Protein 4HTG (pdb70)

Foldseek 3Di:
DALFEEEFAPDPLRVLQVVVLLVLLCVVPVVSVDDVHYHYHHDDFQLNPPQQFFPLPDDDAQRRHDRVLVCQQVPVGFKYKDQLQRHDLDRDPQKDFQAKFPFDDQWKFKFADPDLDLVRDDFAFEEEDSFLQVLLLSCLVPVRYHYDNSQGDDPVSNVVCCVVPVGGIYMDGPLSCVSVVNCVRGSDIDDCVRHAGRQSGRMMIMMGGPVDPVSVVSRVSRHDVQSVLFSLLSSLLCVLLVHHSNFNKHKTWHADPVQKIKIKIWHGDSSNNDMDMDIDIGHSDRVVSSVVSNVRNVVNVD

CATH classification: 3.40.190.10 (+2 more: 3.40.190.10, 3.30.160.40)

Sequence (302 aa):
TAIIRIGTRGSPLALAQAYETREKKLKKKHPELVEDGAIHIEIIKTTGDKILSQPLADIGGKGLFTKEIDEALINGHIDIAVHSMKDVPTYLPEKTILPCNLPREDVRDAFICLTAATLAELPAGSVVGTASLRRKSQILHKYPALHHVEENFRGNVQTRLSKLQGGKVQATLLLALAGLKRLSMTENVASILSLDEMLPAVAQGAIGIACRTDDDKMATYLASLNHEETRLAISCERAFLETLDGSCRRTPIAGYASKDEEGNCIFRGLVASPDGTKVLETSRKGPYVYEDMVKMGKDAGQEELLS

Nearest PDB structures (foldseek):
  4htg-assembly1_A  TM=1.003E+00  e=1.166E-67  Arabidopsis thaliana
  4mlq-assembly1_A  TM=9.514E-01  e=4.148E-34  Priestia megaterium
  5ov5-assembly1_A  TM=9.401E-01  e=4.413E-34  Priestia megaterium
  5ov6-assembly1_A  TM=9.373E-01  e=5.313E-34  Priestia megaterium
  5ov4-assembly1_A  TM=9.351E-01  e=1.117E-33  Priestia megaterium

Structure (mmCIF, N/CA/C/O backbone):
data_4HTG
#
_entry.id   4HTG
#
_cell.length_a   141.573
_cell.length_b   37.271
_cell.length_c   55.069
_cell.angle_alpha   90.00
_cell.angle_beta   105.00
_cell.angle_gamma   90.00
#
_symmetry.space_group_name_H-M   'C 1 2 1'
#
loop_
_entity.id
_entity.type
_entity.pdbx_description
1 polymer 'Porphobilinogen deaminase, chloroplastic'
2 non-polymer '3-[(5Z)-5-{[3-(2-carboxyethyl)-4-(carboxymethyl)-5-methyl-1H-pyrrol-2-yl]methylidene}-4-(carboxymethyl)-2-oxo-2,5-dihydro-1H-pyrrol-3-yl]propanoic acid'
3 non-polymer 'ACETATE ION'
4 water water
#
loop_
_atom_site.group_PDB
_atom_site.id
_atom_site.type_symbol
_atom_site.label_atom_id
_atom_site.label_alt_id
_atom_site.label_comp_id
_atom_site.label_asym_id
_atom_site.label_entity_id
_atom_site.label_seq_id
_atom_site.pdbx_PDB_ins_code
_atom_site.Cartn_x
_atom_site.Cartn_y
_atom_site.Cartn_z
_atom_site.occupancy
_atom_site.B_iso_or_equiv
_atom_site.auth_seq_id
_atom_site.auth_comp_id
_atom_site.auth_asym_id
_atom_site.auth_atom_id
_atom_site.pdbx_PDB_model_num
ATOM 1 N N . THR A 1 10 ? -56.226 0.335 6.355 1.00 46.32 10 THR A N 1
ATOM 2 C CA . THR A 1 10 ? -55.229 -0.779 6.049 1.00 37.06 10 THR A CA 1
ATOM 3 C C . THR A 1 10 ? -53.766 -0.327 5.753 1.00 36.30 10 THR A C 1
ATOM 4 O O . THR A 1 10 ? -53.540 0.672 5.073 1.00 47.33 10 THR A O 1
ATOM 8 N N . ALA A 1 11 ? -52.817 -1.044 6.335 1.00 18.85 11 ALA A N 1
ATOM 9 C CA . ALA A 1 11 ? -51.379 -0.720 6.243 1.00 14.56 11 ALA A CA 1
ATOM 10 C C . ALA A 1 11 ? -50.699 -1.533 5.173 1.00 12.34 11 ALA A C 1
ATOM 11 O O . ALA A 1 11 ? -51.048 -2.740 4.957 1.00 17.86 11 ALA A O 1
ATOM 13 N N . ILE A 1 12 ? -49.707 -0.914 4.573 1.00 11.85 12 ILE A N 1
ATOM 14 C CA . ILE A 1 12 ? -48.830 -1.649 3.633 1.00 12.18 12 ILE A CA 1
ATOM 15 C C . ILE A 1 12 ? -47.896 -2.546 4.433 1.00 11.42 12 ILE A C 1
ATOM 16 O O . ILE A 1 12 ? -47.651 -3.682 4.050 1.00 13.40 12 ILE A O 1
ATOM 21 N N . ILE A 1 13 ? -47.368 -2.024 5.530 1.00 11.54 13 ILE A N 1
ATOM 22 C CA . ILE A 1 13 ? -46.413 -2.767 6.355 1.00 9.51 13 ILE A CA 1
ATOM 23 C C . ILE A 1 13 ? -46.823 -2.724 7.811 1.00 10.17 13 ILE A C 1
ATOM 24 O O . ILE A 1 13 ? -46.920 -1.660 8.366 1.00 11.40 13 ILE A O 1
ATOM 29 N N . ARG A 1 14 ? -47.029 -3.910 8.404 1.00 9.90 14 ARG A N 1
ATOM 30 C CA . ARG A 1 14 ? -47.213 -4.025 9.858 1.00 9.21 14 ARG A CA 1
ATOM 31 C C . ARG A 1 14 ? -45.888 -4.431 10.427 1.00 9.28 14 ARG A C 1
ATOM 32 O O . ARG A 1 14 ? -45.335 -5.474 10.108 1.00 9.61 14 ARG A O 1
ATOM 40 N N . ILE A 1 15 ? -45.339 -3.562 11.293 1.00 9.32 15 ILE A N 1
ATOM 41 C CA . ILE A 1 15 ? -43.992 -3.804 11.918 1.00 8.30 15 ILE A CA 1
ATOM 42 C C . ILE A 1 15 ? -44.178 -4.269 13.346 1.00 7.97 15 ILE A C 1
ATOM 43 O O . ILE A 1 15 ? -44.661 -3.520 14.183 1.00 11.19 15 ILE A O 1
ATOM 48 N N . GLY A 1 16 ? -43.707 -5.482 13.617 1.00 9.14 16 GLY A N 1
ATOM 49 C CA . GLY A 1 16 ? -43.739 -6.054 14.961 1.00 8.78 16 GLY A CA 1
ATOM 50 C C . GLY A 1 16 ? -42.475 -5.647 15.700 1.00 8.51 16 GLY A C 1
ATOM 51 O O . GLY A 1 16 ? -41.366 -5.661 15.161 1.00 10.07 16 GLY A O 1
ATOM 52 N N . THR A 1 17 ? -42.642 -5.298 16.978 1.00 9.66 17 THR A N 1
ATOM 53 C CA . THR A 1 17 ? -41.525 -4.873 17.815 1.00 9.13 17 THR A CA 1
ATOM 54 C C . THR A 1 17 ? -41.920 -5.090 19.284 1.00 9.86 17 THR A C 1
ATOM 55 O O . THR A 1 17 ? -43.111 -5.051 19.631 1.00 9.94 17 THR A O 1
ATOM 59 N N . ARG A 1 18 ? -40.930 -5.234 20.151 1.00 9.55 18 ARG A N 1
ATOM 60 C CA . ARG A 1 18 ? -41.171 -5.049 21.564 1.00 10.33 18 ARG A CA 1
ATOM 61 C C . ARG A 1 18 ? -41.652 -3.602 21.884 1.00 11.58 18 ARG A C 1
ATOM 62 O O . ARG A 1 18 ? -41.465 -2.706 21.114 1.00 12.52 18 ARG A O 1
ATOM 70 N N . GLY A 1 19 ? -42.156 -3.358 23.078 1.00 12.76 19 GLY A N 1
ATOM 71 C CA . GLY A 1 19 ? -42.762 -2.084 23.347 1.00 14.23 19 GLY A CA 1
ATOM 72 C C . GLY A 1 19 ? -41.939 -1.226 24.281 1.00 13.25 19 GLY A C 1
ATOM 73 O O . GLY A 1 19 ? -42.450 -0.227 24.782 1.00 18.49 19 GLY A O 1
ATOM 74 N N . SER A 1 20 ? -40.663 -1.509 24.479 1.00 12.71 20 SER A N 1
ATOM 75 C CA . SER A 1 20 ? -39.847 -0.582 25.271 1.00 11.19 20 SER A CA 1
ATOM 76 C C . SER A 1 20 ? -39.483 0.672 24.489 1.00 11.03 20 SER A C 1
ATOM 77 O O . SER A 1 20 ? -39.495 0.662 23.252 1.00 12.00 20 SER A O 1
ATOM 80 N N . PRO A 1 21 ? -39.084 1.726 25.151 1.00 10.59 21 PRO A N 1
ATOM 81 C CA . PRO A 1 21 ? -38.591 2.907 24.385 1.00 10.78 21 PRO A CA 1
ATOM 82 C C . PRO A 1 21 ? -37.467 2.556 23.390 1.00 10.89 21 PRO A C 1
ATOM 83 O O . PRO A 1 21 ? -37.504 3.091 22.277 1.00 10.78 21 PRO A O 1
ATOM 87 N N . LEU A 1 22 ? -36.515 1.704 23.764 1.00 9.92 22 LEU A N 1
ATOM 88 C CA . LEU A 1 22 ? -35.464 1.386 22.816 1.00 10.45 22 LEU A CA 1
ATOM 89 C C . LEU A 1 22 ? -35.972 0.570 21.626 1.00 10.63 22 LEU A C 1
ATOM 90 O O . LEU A 1 22 ? -35.615 0.863 20.497 1.00 10.59 22 LEU A O 1
ATOM 95 N N . ALA A 1 23 ? -36.886 -0.404 21.893 1.00 8.71 23 ALA A N 1
ATOM 96 C CA . ALA A 1 23 ? -37.366 -1.215 20.792 1.00 10.55 23 ALA A CA 1
ATOM 97 C C . ALA A 1 23 ? -38.159 -0.283 19.869 1.00 10.48 23 ALA A C 1
ATOM 98 O O . ALA A 1 23 ? -38.064 -0.395 18.620 1.00 10.46 23 ALA A O 1
ATOM 100 N N . LEU A 1 24 ? -38.928 0.667 20.433 1.00 10.57 24 LEU A N 1
ATOM 101 C CA . LEU A 1 24 ? -39.682 1.572 19.533 1.00 11.01 24 LEU A CA 1
ATOM 102 C C . LEU A 1 24 ? -38.748 2.503 18.790 1.00 9.74 24 LEU A C 1
ATOM 103 O O . LEU A 1 24 ? -39.019 2.804 17.641 1.00 13.27 24 LEU A O 1
ATOM 108 N N . ALA A 1 25 ? -37.651 2.909 19.408 1.00 10.92 25 ALA A N 1
ATOM 109 C CA . ALA A 1 25 ? -36.656 3.705 18.718 1.00 12.69 25 ALA A CA 1
ATOM 110 C C . ALA A 1 25 ? -36.165 2.942 17.487 1.00 11.98 25 ALA A C 1
ATOM 111 O O . ALA A 1 25 ? -35.981 3.509 16.416 1.00 13.37 25 ALA A O 1
ATOM 113 N N . GLN A 1 26 ? -35.913 1.643 17.642 1.00 10.93 26 GLN A N 1
ATOM 114 C CA . GLN A 1 26 ? -35.419 0.822 16.539 1.00 12.51 26 GLN A CA 1
ATOM 115 C C . GLN A 1 26 ? -36.468 0.657 15.464 1.00 11.02 26 GLN A C 1
ATOM 116 O O . GLN A 1 26 ? -36.135 0.778 14.281 1.00 11.59 26 GLN A O 1
ATOM 122 N N . ALA A 1 27 ? -37.726 0.522 15.884 1.00 10.57 27 ALA A N 1
ATOM 123 C CA . ALA A 1 27 ? -38.804 0.407 14.910 1.00 12.06 27 ALA A CA 1
ATOM 124 C C . ALA A 1 27 ? -39.002 1.741 14.182 1.00 12.68 27 ALA A C 1
ATOM 125 O O . ALA A 1 27 ? -39.316 1.752 12.970 1.00 13.03 27 ALA A O 1
ATOM 127 N N . TYR A 1 28 ? -38.823 2.880 14.831 1.00 12.42 28 TYR A N 1
ATOM 128 C CA . TYR A 1 28 ? -39.016 4.169 14.195 1.00 14.24 28 TYR A CA 1
ATOM 129 C C . TYR A 1 28 ? -37.862 4.519 13.287 1.00 13.16 28 TYR A C 1
ATOM 130 O O . TYR A 1 28 ? -38.053 5.117 12.269 1.00 14.47 28 TYR A O 1
ATOM 139 N N . GLU A 1 29 ? -36.650 4.055 13.606 1.00 14.49 29 GLU A N 1
ATOM 140 C CA . GLU A 1 29 ? -35.523 4.202 12.660 1.00 15.33 29 GLU A CA 1
ATOM 141 C C . GLU A 1 29 ? -35.844 3.424 11.391 1.00 14.19 29 GLU A C 1
ATOM 142 O O . GLU A 1 29 ? -35.595 3.908 10.306 1.00 14.36 29 GLU A O 1
ATOM 148 N N . THR A 1 30 ? -36.384 2.210 11.526 1.00 12.64 30 THR A N 1
ATOM 149 C CA . THR A 1 30 ? -36.733 1.429 10.370 1.00 11.85 30 THR A CA 1
ATOM 150 C C . THR A 1 30 ? -37.811 2.152 9.532 1.00 13.20 30 THR A C 1
ATOM 151 O O . THR A 1 30 ? -37.642 2.324 8.331 1.00 13.22 30 THR A O 1
ATOM 155 N N . ARG A 1 31 ? -38.846 2.662 10.194 1.00 12.61 31 ARG A N 1
ATOM 156 C CA . ARG A 1 31 ? -39.911 3.449 9.511 1.00 13.92 31 ARG A CA 1
ATOM 157 C C . ARG A 1 31 ? -39.312 4.640 8.772 1.00 14.91 31 ARG A C 1
ATOM 158 O O . ARG A 1 31 ? -39.687 4.897 7.627 1.00 15.18 31 ARG A O 1
ATOM 166 N N . GLU A 1 32 ? -38.388 5.350 9.406 1.00 13.88 32 GLU A N 1
ATOM 167 C CA . GLU A 1 32 ? -37.834 6.558 8.766 1.00 16.27 32 GLU A CA 1
ATOM 168 C C . GLU A 1 32 ? -37.060 6.215 7.528 1.00 16.34 32 GLU A C 1
ATOM 169 O O . GLU A 1 32 ? -37.209 6.897 6.486 1.00 19.87 32 GLU A O 1
ATOM 175 N N . LYS A 1 33 ? -36.309 5.126 7.600 1.00 14.40 33 LYS A N 1
ATOM 176 C CA A LYS A 1 33 ? -35.505 4.716 6.446 0.63 15.82 33 LYS A CA 1
ATOM 177 C CA B LYS A 1 33 ? -35.502 4.684 6.463 0.37 15.48 33 LYS A CA 1
ATOM 178 C C . LYS A 1 33 ? -36.402 4.241 5.329 1.00 15.55 33 LYS A C 1
ATOM 179 O O . LYS A 1 33 ? -36.143 4.549 4.134 1.00 20.48 33 LYS A O 1
ATOM 190 N N . LEU A 1 34 ? -37.473 3.504 5.688 1.00 13.46 34 LEU A N 1
ATOM 191 C CA . LEU A 1 34 ? -38.392 3.015 4.637 1.00 13.95 34 LEU A CA 1
ATOM 192 C C . LEU A 1 34 ? -39.091 4.155 3.947 1.00 14.87 34 LEU A C 1
ATOM 193 O O . LEU A 1 34 ? -39.260 4.129 2.724 1.00 15.54 34 LEU A O 1
ATOM 198 N N . LYS A 1 35 ? -39.521 5.169 4.683 1.00 15.77 35 LYS A N 1
ATOM 199 C CA . LYS A 1 35 ? -40.212 6.313 4.084 1.00 17.23 35 LYS A CA 1
ATOM 200 C C . LYS A 1 35 ? -39.362 7.101 3.096 1.00 15.97 35 LYS A C 1
ATOM 201 O O . LYS A 1 35 ? -39.883 7.721 2.159 1.00 22.08 35 LYS A O 1
ATOM 207 N N . LYS A 1 36 ? -38.054 7.140 3.343 1.00 17.85 36 LYS A N 1
ATOM 208 C CA . LYS A 1 36 ? -37.137 7.897 2.491 1.00 22.57 36 LYS A CA 1
ATOM 209 C C . LYS A 1 36 ? -36.950 7.176 1.134 1.00 20.06 36 LYS A C 1
ATOM 210 O O . LYS A 1 36 ? -36.707 7.809 0.085 1.00 22.70 36 LYS A O 1
ATOM 216 N N . LYS A 1 37 ? -37.052 5.830 1.150 1.00 17.15 37 LYS A N 1
ATOM 217 C CA . LYS A 1 37 ? -36.806 5.092 -0.090 1.00 15.63 37 LYS A CA 1
ATOM 218 C C . LYS A 1 37 ? -38.106 4.799 -0.836 1.00 14.82 37 LYS A C 1
ATOM 219 O O . LYS A 1 37 ? -38.088 4.613 -2.062 1.00 18.99 37 LYS A O 1
ATOM 225 N N . HIS A 1 38 ? -39.235 4.823 -0.079 1.00 12.96 38 HIS A N 1
ATOM 226 C CA . HIS A 1 38 ? -40.536 4.449 -0.606 1.00 13.23 38 HIS A CA 1
ATOM 227 C C . HIS A 1 38 ? -41.581 5.411 -0.101 1.00 13.39 38 HIS A C 1
ATOM 228 O O . HIS A 1 38 ? -42.190 5.212 0.962 1.00 15.35 38 HIS A O 1
ATOM 235 N N . PRO A 1 39 ? -41.798 6.491 -0.840 1.00 14.41 39 PRO A N 1
ATOM 236 C CA . PRO A 1 39 ? -42.561 7.610 -0.216 1.00 17.06 39 PRO A CA 1
ATOM 237 C C . PRO A 1 39 ? -44.051 7.295 0.036 1.00 18.95 39 PRO A C 1
ATOM 238 O O . PRO A 1 39 ? -44.689 8.003 0.811 1.00 20.46 39 PRO A O 1
ATOM 242 N N . GLU A 1 40 ? -44.566 6.208 -0.551 1.00 16.90 40 GLU A N 1
ATOM 243 C CA . GLU A 1 40 ? -45.909 5.786 -0.234 1.00 19.18 40 GLU A CA 1
ATOM 244 C C . GLU A 1 40 ? -46.064 5.429 1.252 1.00 17.66 40 GLU A C 1
ATOM 245 O O . GLU A 1 40 ? -47.183 5.340 1.770 1.00 19.94 40 GLU A O 1
ATOM 251 N N . LEU A 1 41 ? -44.964 5.147 1.911 1.00 14.40 41 LEU A N 1
ATOM 252 C CA . LEU A 1 41 ? -44.981 4.787 3.338 1.00 14.86 41 LEU A CA 1
ATOM 253 C C . LEU A 1 41 ? -44.952 6.024 4.233 1.00 18.33 41 LEU A C 1
ATOM 254 O O . LEU A 1 41 ? -45.049 5.910 5.463 1.00 18.57 41 LEU A O 1
ATOM 259 N N . VAL A 1 42 ? -44.882 7.199 3.636 1.00 17.08 42 VAL A N 1
ATOM 260 C CA . VAL A 1 42 ? -44.941 8.439 4.433 1.00 18.71 42 VAL A CA 1
ATOM 261 C C . VAL A 1 42 ? -46.304 8.681 5.032 1.00 20.53 42 VAL A C 1
ATOM 262 O O . VAL A 1 42 ? -46.391 9.150 6.200 1.00 22.49 42 VAL A O 1
ATOM 266 N N . GLU A 1 43 ? -47.364 8.321 4.295 1.00 19.01 43 GLU A N 1
ATOM 267 C CA . GLU A 1 43 ? -48.726 8.500 4.816 1.00 19.84 43 GLU A CA 1
ATOM 268 C C . GLU A 1 43 ? -48.872 7.734 6.114 1.00 24.62 43 GLU A C 1
ATOM 269 O O . GLU A 1 43 ? -48.439 6.562 6.228 1.00 21.60 43 GLU A O 1
ATOM 275 N N . ASP A 1 44 ? -49.376 8.450 7.104 1.00 23.53 44 ASP A N 1
ATOM 276 C CA . ASP A 1 44 ? -49.928 7.880 8.294 1.00 34.46 44 ASP A CA 1
ATOM 277 C C . ASP A 1 44 ? -51.105 7.012 7.852 1.00 35.02 44 ASP A C 1
ATOM 278 O O . ASP A 1 44 ? -52.123 7.478 7.273 1.00 52.92 44 ASP A O 1
ATOM 283 N N . GLY A 1 45 ? -50.871 5.743 8.057 1.00 38.00 45 GLY A N 1
ATOM 284 C CA . GLY A 1 45 ? -51.826 4.709 7.700 1.00 21.95 45 GLY A CA 1
ATOM 285 C C . GLY A 1 45 ? -51.029 3.583 7.045 1.00 17.53 45 GLY A C 1
ATOM 286 O O . GLY A 1 45 ? -51.368 2.408 7.133 1.00 20.65 45 GLY A O 1
ATOM 287 N N . ALA A 1 46 ? -49.986 3.947 6.318 1.00 15.68 46 ALA A N 1
ATOM 288 C CA . ALA A 1 46 ? -49.216 3.014 5.536 1.00 13.34 46 ALA A CA 1
ATOM 289 C C . ALA A 1 46 ? -48.450 2.052 6.375 1.00 12.43 46 ALA A C 1
ATOM 290 O O . ALA A 1 46 ? -48.207 0.883 5.941 1.00 13.19 46 ALA A O 1
ATOM 292 N N . ILE A 1 47 ? -48.006 2.539 7.528 1.00 14.32 47 ILE A N 1
ATOM 293 C CA . ILE A 1 47 ? -47.251 1.697 8.445 1.00 11.37 47 ILE A CA 1
ATOM 294 C C . ILE A 1 47 ? -48.005 1.624 9.770 1.00 11.85 47 ILE A C 1
ATOM 295 O O . ILE A 1 47 ? -48.479 2.643 10.321 1.00 16.18 47 ILE A O 1
ATOM 300 N N . HIS A 1 48 ? -48.175 0.384 10.225 1.00 10.53 48 HIS A N 1
ATOM 301 C CA . HIS A 1 48 ? -48.722 0.129 11.557 1.00 10.92 48 HIS A CA 1
ATOM 302 C C . HIS A 1 48 ? -47.652 -0.523 12.419 1.00 10.67 48 HIS A C 1
ATOM 303 O O . HIS A 1 48 ? -47.023 -1.516 12.006 1.00 13.08 48 HIS A O 1
ATOM 310 N N . ILE A 1 49 ? -47.440 0.011 13.622 1.00 11.80 49 ILE A N 1
ATOM 311 C CA . ILE A 1 49 ? -46.513 -0.582 14.516 1.00 11.51 49 ILE A CA 1
ATOM 312 C C . ILE A 1 49 ? -47.302 -1.449 15.503 1.00 11.45 49 ILE A C 1
ATOM 313 O O . ILE A 1 49 ? -48.224 -0.956 16.193 1.00 12.97 49 ILE A O 1
ATOM 318 N N . GLU A 1 50 ? -46.954 -2.751 15.575 1.00 8.99 50 GLU A N 1
ATOM 319 C CA . GLU A 1 50 ? -47.641 -3.731 16.429 1.00 11.24 50 GLU A CA 1
ATOM 320 C C . GLU A 1 50 ? -46.667 -4.056 17.579 1.00 10.78 50 GLU A C 1
ATOM 321 O O . GLU A 1 50 ? -45.650 -4.755 17.397 1.00 10.19 50 GLU A O 1
ATOM 327 N N . ILE A 1 51 ? -47.042 -3.619 18.770 1.00 9.94 51 ILE A N 1
ATOM 328 C CA . ILE A 1 51 ? -46.253 -3.840 19.969 1.00 10.38 51 ILE A CA 1
ATOM 329 C C . ILE A 1 51 ? -46.624 -5.214 20.527 1.00 11.78 51 ILE A C 1
ATOM 330 O O . ILE A 1 51 ? -47.792 -5.514 20.762 1.00 14.41 51 ILE A O 1
ATOM 335 N N . ILE A 1 52 ? -45.632 -6.046 20.706 1.00 10.65 52 ILE A N 1
ATOM 336 C CA . ILE A 1 52 ? -45.855 -7.435 21.062 1.00 11.78 52 ILE A CA 1
ATOM 337 C C . ILE A 1 52 ? -45.064 -7.688 22.390 1.00 12.08 52 ILE A C 1
ATOM 338 O O . ILE A 1 52 ? -43.840 -7.409 22.459 1.00 13.03 52 ILE A O 1
ATOM 343 N N . LYS A 1 53 ? -45.760 -8.194 23.399 1.00 14.39 53 LYS A N 1
ATOM 344 C CA . LYS A 1 53 ? -45.133 -8.578 24.653 1.00 14.09 53 LYS A CA 1
ATOM 345 C C . LYS A 1 53 ? -44.470 -9.941 24.515 1.00 13.08 53 LYS A C 1
ATOM 346 O O . LYS A 1 53 ? -45.094 -10.909 24.020 1.00 16.48 53 LYS A O 1
ATOM 352 N N . THR A 1 54 ? -43.220 -10.051 24.956 1.00 13.05 54 THR A N 1
ATOM 353 C CA . THR A 1 54 ? -42.534 -11.340 24.880 1.00 13.91 54 THR A CA 1
ATOM 354 C C . THR A 1 54 ? -42.342 -11.924 26.265 1.00 14.99 54 THR A C 1
ATOM 355 O O . THR A 1 54 ? -42.477 -11.175 27.259 1.00 17.09 54 THR A O 1
ATOM 359 N N . THR A 1 55 ? -41.870 -13.177 26.403 1.00 16.94 55 THR A N 1
ATOM 360 C CA . THR A 1 55 ? -41.662 -13.663 27.795 1.00 18.93 55 THR A CA 1
ATOM 361 C C . THR A 1 55 ? -40.515 -12.954 28.533 1.00 15.83 55 THR A C 1
ATOM 362 O O . THR A 1 55 ? -40.542 -12.780 29.741 1.00 21.06 55 THR A O 1
ATOM 366 N N . GLY A 1 56 ? -39.494 -12.530 27.785 1.00 17.43 56 GLY A N 1
ATOM 367 C CA . GLY A 1 56 ? -38.383 -11.787 28.390 1.00 19.88 56 GLY A CA 1
ATOM 368 C C . GLY A 1 56 ? -38.868 -10.456 29.009 1.00 20.16 56 GLY A C 1
ATOM 369 O O . GLY A 1 56 ? -38.195 -9.921 29.890 1.00 30.62 56 GLY A O 1
ATOM 370 N N . ASP A 1 57 ? -40.000 -9.897 28.504 1.00 22.02 57 ASP A N 1
ATOM 371 C CA . ASP A 1 57 ? -40.623 -8.717 29.141 1.00 21.51 57 ASP A CA 1
ATOM 372 C C . ASP A 1 57 ? -41.290 -8.977 30.494 1.00 22.58 57 ASP A C 1
ATOM 373 O O . ASP A 1 57 ? -41.601 -8.058 31.219 1.00 30.93 57 ASP A O 1
ATOM 378 N N . LYS A 1 58 ? -41.509 -10.241 30.804 1.00 19.07 58 LYS A N 1
ATOM 379 C CA . LYS A 1 58 ? -42.224 -10.648 31.998 1.00 18.58 58 LYS A CA 1
ATOM 380 C C . LYS A 1 58 ? -41.251 -11.059 33.106 1.00 18.82 58 LYS A C 1
ATOM 381 O O . LYS A 1 58 ? -41.389 -10.651 34.265 1.00 18.68 58 LYS A O 1
ATOM 387 N N . ILE A 1 59 ? -40.268 -11.884 32.762 1.00 16.64 59 ILE A N 1
ATOM 388 C CA . ILE A 1 59 ? -39.425 -12.513 33.764 1.00 16.53 59 ILE A CA 1
ATOM 389 C C . ILE A 1 59 ? -38.172 -11.626 34.023 1.00 17.36 59 ILE A C 1
ATOM 390 O O . ILE A 1 59 ? -37.082 -11.813 33.495 1.00 19.13 59 ILE A O 1
ATOM 395 N N . LEU A 1 60 ? -38.373 -10.682 34.929 1.00 17.15 60 LEU A N 1
ATOM 396 C CA . LEU A 1 60 ? -37.423 -9.581 35.181 1.00 17.93 60 LEU A CA 1
ATOM 397 C C . LEU A 1 60 ? -36.878 -9.606 36.596 1.00 16.16 60 LEU A C 1
ATOM 398 O O . LEU A 1 60 ? -36.199 -8.678 36.974 1.00 22.24 60 LEU A O 1
ATOM 403 N N . SER A 1 61 ? -37.211 -10.623 37.371 1.00 19.28 61 SER A N 1
ATOM 404 C CA . SER A 1 61 ? -36.896 -10.648 38.804 1.00 19.93 61 SER A CA 1
ATOM 405 C C . SER A 1 61 ? -35.701 -11.501 39.154 1.00 18.01 61 SER A C 1
ATOM 406 O O . SER A 1 61 ? -35.436 -11.718 40.391 1.00 19.84 61 SER A O 1
ATOM 409 N N . GLN A 1 62 ? -34.992 -11.992 38.129 1.00 16.88 62 GLN A N 1
ATOM 410 C CA . GLN A 1 62 ? -33.852 -12.823 38.390 1.00 17.99 62 GLN A CA 1
ATOM 411 C C . GLN A 1 62 ? -32.823 -12.635 37.273 1.00 15.14 62 GLN A C 1
ATOM 412 O O . GLN A 1 62 ? -33.143 -12.095 36.201 1.00 15.01 62 GLN A O 1
ATOM 418 N N . PRO A 1 63 ? -31.551 -13.054 37.508 1.00 15.72 63 PRO A N 1
ATOM 419 C CA . PRO A 1 63 ? -30.567 -12.884 36.434 1.00 13.17 63 PRO A CA 1
ATOM 420 C C . PRO A 1 63 ? -30.945 -13.613 35.110 1.00 15.33 63 PRO A C 1
ATOM 421 O O . PRO A 1 63 ? -31.480 -14.715 35.099 1.00 17.06 63 PRO A O 1
ATOM 425 N N . LEU A 1 64 ? -30.505 -13.030 34.014 1.00 17.38 64 LEU A N 1
ATOM 426 C CA . LEU A 1 64 ? -30.719 -13.581 32.705 1.00 18.72 64 LEU A CA 1
ATOM 427 C C . LEU A 1 64 ? -30.055 -14.974 32.567 1.00 22.66 64 LEU A C 1
ATOM 428 O O . LEU A 1 64 ? -30.619 -15.903 31.920 1.00 21.54 64 LEU A O 1
ATOM 433 N N . ALA A 1 65 ? -28.906 -15.184 33.203 1.00 21.33 65 ALA A N 1
ATOM 434 C CA . ALA A 1 65 ? -28.235 -16.474 33.081 1.00 22.57 65 ALA A CA 1
ATOM 435 C C . ALA A 1 65 ? -29.022 -17.537 33.891 1.00 20.51 65 ALA A C 1
ATOM 436 O O . ALA A 1 65 ? -28.818 -18.741 33.680 1.00 26.36 65 ALA A O 1
ATOM 438 N N . ASP A 1 66 ? -30.012 -17.110 34.706 1.00 18.79 66 ASP A N 1
ATOM 439 C CA . ASP A 1 66 ? -30.804 -18.072 35.447 1.00 21.14 66 ASP A CA 1
ATOM 440 C C . ASP A 1 66 ? -32.164 -18.280 34.825 1.00 16.01 66 ASP A C 1
ATOM 441 O O . ASP A 1 66 ? -33.084 -18.783 35.490 1.00 20.26 66 ASP A O 1
ATOM 446 N N . ILE A 1 67 ? -32.340 -17.857 33.568 1.00 14.43 67 ILE A N 1
ATOM 447 C CA . ILE A 1 67 ? -33.660 -18.007 32.902 1.00 14.92 67 ILE A CA 1
ATOM 448 C C . ILE A 1 67 ? -33.517 -18.975 31.704 1.00 16.86 67 ILE A C 1
ATOM 449 O O . ILE A 1 67 ? -32.703 -18.783 30.788 1.00 22.17 67 ILE A O 1
ATOM 454 N N . GLY A 1 68 ? -34.262 -20.066 31.763 1.00 15.91 68 GLY A N 1
ATOM 455 C CA . GLY A 1 68 ? -34.197 -21.098 30.733 1.00 17.40 68 GLY A CA 1
ATOM 456 C C . GLY A 1 68 ? -34.890 -20.705 29.441 1.00 19.73 68 GLY A C 1
ATOM 457 O O . GLY A 1 68 ? -35.653 -19.726 29.370 1.00 23.24 68 GLY A O 1
ATOM 458 N N . GLY A 1 69 ? -34.616 -21.457 28.405 1.00 30.30 69 GLY A N 1
ATOM 459 C CA . GLY A 1 69 ? -35.378 -21.338 27.154 1.00 33.50 69 GLY A CA 1
ATOM 460 C C . GLY A 1 69 ? -34.727 -20.480 26.084 1.00 33.77 69 GLY A C 1
ATOM 461 O O . GLY A 1 69 ? -33.731 -19.740 26.312 1.00 34.92 69 GLY A O 1
ATOM 462 N N . LYS A 1 70 ? -35.324 -20.571 24.888 1.00 30.97 70 LYS A N 1
ATOM 463 C CA . LYS A 1 70 ? -34.770 -19.944 23.705 1.00 33.30 70 LYS A CA 1
ATOM 464 C C . LYS A 1 70 ? -35.710 -18.789 23.367 1.00 24.95 70 LYS A C 1
ATOM 465 O O . LYS A 1 70 ? -36.974 -18.897 23.443 1.00 30.40 70 LYS A O 1
ATOM 471 N N . GLY A 1 71 ? -35.136 -17.690 22.930 1.00 25.24 71 GLY A N 1
ATOM 472 C CA . GLY A 1 71 ? -35.971 -16.706 22.226 1.00 21.51 71 GLY A CA 1
ATOM 473 C C . GLY A 1 71 ? -36.765 -15.840 23.199 1.00 16.41 71 GLY A C 1
ATOM 474 O O . GLY A 1 71 ? -37.884 -15.487 22.909 1.00 16.49 71 GLY A O 1
ATOM 475 N N . LEU A 1 72 ? -36.232 -15.530 24.361 1.00 17.55 72 LEU A N 1
ATOM 476 C CA . LEU A 1 72 ? -36.962 -14.797 25.398 1.00 14.04 72 LEU A CA 1
ATOM 477 C C . LEU A 1 72 ? -37.447 -13.481 24.874 1.00 14.76 72 LEU A C 1
ATOM 478 O O . LEU A 1 72 ? -38.535 -13.056 25.200 1.00 18.96 72 LEU A O 1
ATOM 483 N N . PHE A 1 73 ? -36.662 -12.826 23.997 1.00 12.59 73 PHE A N 1
ATOM 484 C CA . PHE A 1 73 ? -37.080 -11.492 23.506 1.00 13.88 73 PHE A CA 1
ATOM 485 C C . PHE A 1 73 ? -37.658 -11.488 22.103 1.00 13.97 73 PHE A C 1
ATOM 486 O O . PHE A 1 73 ? -38.030 -10.408 21.576 1.00 14.84 73 PHE A O 1
ATOM 494 N N . THR A 1 74 ? -37.783 -12.672 21.539 1.00 12.43 74 THR A N 1
ATOM 495 C CA . THR A 1 74 ? -38.198 -12.794 20.118 1.00 12.33 74 THR A CA 1
ATOM 496 C C . THR A 1 74 ? -39.373 -13.722 19.814 1.00 11.74 74 THR A C 1
ATOM 497 O O . THR A 1 74 ? -40.044 -13.487 18.830 1.00 12.43 74 THR A O 1
ATOM 501 N N . LYS A 1 75 ? -39.600 -14.755 20.618 1.00 12.83 75 LYS A N 1
ATOM 502 C CA . LYS A 1 75 ? -40.537 -15.848 20.242 1.00 12.89 75 LYS A CA 1
ATOM 503 C C . LYS A 1 75 ? -41.936 -15.326 19.849 1.00 13.87 75 LYS A C 1
ATOM 504 O O . LYS A 1 75 ? -42.475 -15.735 18.798 1.00 12.77 75 LYS A O 1
ATOM 510 N N . GLU A 1 76 ? -42.585 -14.448 20.631 1.00 11.01 76 GLU A N 1
ATOM 511 C CA . GLU A 1 76 ? -43.939 -14.020 20.293 1.00 11.38 76 GLU A CA 1
ATOM 512 C C . GLU A 1 76 ? -43.951 -13.195 19.051 1.00 11.10 76 GLU A C 1
ATOM 513 O O . GLU A 1 76 ? -44.968 -13.177 18.332 1.00 11.25 76 GLU A O 1
ATOM 519 N N . ILE A 1 77 ? -42.854 -12.496 18.768 1.00 11.47 77 ILE A N 1
ATOM 520 C CA . ILE A 1 77 ? -42.787 -11.727 17.541 1.00 11.18 77 ILE A CA 1
ATOM 521 C C . ILE A 1 77 ? -42.575 -12.631 16.331 1.00 11.90 77 ILE A C 1
ATOM 522 O O . ILE A 1 77 ? -43.290 -12.433 15.315 1.00 11.40 77 ILE A O 1
ATOM 527 N N . ASP A 1 78 ? -41.741 -13.681 16.494 1.00 11.93 78 ASP A N 1
ATOM 528 C CA . ASP A 1 78 ? -41.551 -14.660 15.422 1.00 13.81 78 ASP A CA 1
ATOM 529 C C . ASP A 1 78 ? -42.888 -15.357 15.120 1.00 13.29 78 ASP A C 1
ATOM 530 O O . ASP A 1 78 ? -43.255 -15.519 13.953 1.00 12.50 78 ASP A O 1
ATOM 535 N N . GLU A 1 79 ? -43.674 -15.684 16.131 1.00 13.35 79 GLU A N 1
ATOM 536 C CA . GLU A 1 79 ? -45.001 -16.267 15.893 1.00 14.98 79 GLU A CA 1
ATOM 537 C C . GLU A 1 79 ? -45.959 -15.337 15.263 1.00 11.87 79 GLU A C 1
ATOM 538 O O . GLU A 1 79 ? -46.702 -15.762 14.331 1.00 13.77 79 GLU A O 1
ATOM 544 N N . ALA A 1 80 ? -45.902 -14.035 15.602 1.00 12.16 80 ALA A N 1
ATOM 545 C CA . ALA A 1 80 ? -46.762 -13.076 14.866 1.00 11.42 80 ALA A CA 1
ATOM 546 C C . ALA A 1 80 ? -46.360 -12.972 13.410 1.00 10.09 80 ALA A C 1
ATOM 547 O O . ALA A 1 80 ? -47.179 -12.807 12.508 1.00 11.71 80 ALA A O 1
ATOM 549 N N . LEU A 1 81 ? -45.068 -13.089 13.132 1.00 10.99 81 LEU A N 1
ATOM 550 C CA . LEU A 1 81 ? -44.607 -12.944 11.715 1.00 11.12 81 LEU A CA 1
ATOM 551 C C . LEU A 1 81 ? -44.975 -14.165 10.916 1.00 12.06 81 LEU A C 1
ATOM 552 O O . LEU A 1 81 ? -45.496 -14.074 9.791 1.00 11.73 81 LEU A O 1
ATOM 557 N N . ILE A 1 82 ? -44.718 -15.343 11.492 1.00 11.51 82 ILE A N 1
ATOM 558 C CA . ILE A 1 82 ? -44.920 -16.592 10.775 1.00 12.61 82 ILE A CA 1
ATOM 559 C C . ILE A 1 82 ? -46.402 -16.744 10.407 1.00 12.16 82 ILE A C 1
ATOM 560 O O . ILE A 1 82 ? -46.746 -17.178 9.276 1.00 17.19 82 ILE A O 1
ATOM 565 N N . ASN A 1 83 ? -47.285 -16.274 11.277 1.00 13.60 83 ASN A N 1
ATOM 566 C CA . ASN A 1 83 ? -48.704 -16.486 11.123 1.00 14.66 83 ASN A CA 1
ATOM 567 C C . ASN A 1 83 ? -49.437 -15.305 10.536 1.00 13.59 83 ASN A C 1
ATOM 568 O O . ASN A 1 83 ? -50.644 -15.392 10.434 1.00 15.99 83 ASN A O 1
ATOM 573 N N . GLY A 1 84 ? -48.722 -14.250 10.108 1.00 12.92 84 GLY A N 1
ATOM 574 C CA . GLY A 1 84 ? -49.359 -13.228 9.321 1.00 13.80 84 GLY A CA 1
ATOM 575 C C . GLY A 1 84 ? -50.033 -12.098 10.055 1.00 12.75 84 GLY A C 1
ATOM 576 O O . GLY A 1 84 ? -50.818 -11.349 9.475 1.00 16.20 84 GLY A O 1
ATOM 577 N N . HIS A 1 85 ? -49.694 -11.930 11.309 1.00 12.30 85 HIS A N 1
ATOM 578 C CA . HIS A 1 85 ? -50.199 -10.798 12.094 1.00 12.25 85 HIS A CA 1
ATOM 579 C C . HIS A 1 85 ? -49.362 -9.583 11.809 1.00 10.38 85 HIS A C 1
ATOM 580 O O . HIS A 1 85 ? -49.848 -8.465 11.902 1.00 13.37 85 HIS A O 1
ATOM 587 N N . ILE A 1 86 ? -48.070 -9.799 11.549 1.00 10.13 86 ILE A N 1
ATOM 588 C CA . ILE A 1 86 ? -47.203 -8.682 11.186 1.00 9.60 86 ILE A CA 1
ATOM 589 C C . ILE A 1 86 ? -46.460 -9.093 9.896 1.00 8.36 86 ILE A C 1
ATOM 590 O O . ILE A 1 86 ? -46.398 -10.251 9.562 1.00 11.92 86 ILE A O 1
ATOM 595 N N . ASP A 1 87 ? -45.829 -8.119 9.239 1.00 9.40 87 ASP A N 1
ATOM 596 C CA . ASP A 1 87 ? -45.134 -8.269 7.964 1.00 9.41 87 ASP A CA 1
ATOM 597 C C . ASP A 1 87 ? -43.640 -8.248 8.083 1.00 8.93 87 ASP A C 1
ATOM 598 O O . ASP A 1 87 ? -42.929 -8.975 7.365 1.00 10.72 87 ASP A O 1
ATOM 603 N N . ILE A 1 88 ? -43.127 -7.438 9.009 1.00 8.99 88 ILE A N 1
ATOM 604 C CA . ILE A 1 88 ? -41.667 -7.492 9.345 1.00 7.76 88 ILE A CA 1
ATOM 605 C C . ILE A 1 88 ? -41.562 -7.398 10.829 1.00 9.01 88 ILE A C 1
ATOM 606 O O . ILE A 1 88 ? -42.466 -6.924 11.509 1.00 11.14 88 ILE A O 1
ATOM 611 N N . ALA A 1 89 ? -40.436 -7.894 11.302 1.00 9.70 89 ALA A N 1
ATOM 612 C CA . ALA A 1 89 ? -40.127 -7.900 12.718 1.00 9.29 89 ALA A CA 1
ATOM 613 C C . ALA A 1 89 ? -38.789 -7.228 12.960 1.00 8.69 89 ALA A C 1
ATOM 614 O O . ALA A 1 89 ? -37.815 -7.579 12.305 1.00 11.44 89 ALA A O 1
ATOM 616 N N . VAL A 1 90 ? -38.761 -6.290 13.901 1.00 9.30 90 VAL A N 1
ATOM 617 C CA . VAL A 1 90 ? -37.537 -5.524 14.143 1.00 9.25 90 VAL A CA 1
ATOM 618 C C . VAL A 1 90 ? -37.006 -5.990 15.454 1.00 10.24 90 VAL A C 1
ATOM 619 O O . VAL A 1 90 ? -37.705 -5.911 16.485 1.00 13.75 90 VAL A O 1
ATOM 623 N N . HIS A 1 91 ? -35.740 -6.413 15.435 1.00 10.22 91 HIS A N 1
ATOM 624 C CA . HIS A 1 91 ? -35.089 -6.930 16.689 1.00 9.39 91 HIS A CA 1
ATOM 625 C C . HIS A 1 91 ? -33.762 -6.232 16.905 1.00 11.88 91 HIS A C 1
ATOM 626 O O . HIS A 1 91 ? -33.104 -5.825 15.980 1.00 11.69 91 HIS A O 1
ATOM 633 N N . SER A 1 92 ? -33.321 -6.209 18.146 1.00 11.81 92 SER A N 1
ATOM 634 C CA . SER A 1 92 ? -31.948 -6.003 18.439 1.00 13.38 92 SER A CA 1
ATOM 635 C C . SER A 1 92 ? -31.227 -7.310 18.071 1.00 12.72 92 SER A C 1
ATOM 636 O O . SER A 1 92 ? -31.559 -8.388 18.579 1.00 13.82 92 SER A O 1
ATOM 639 N N . MET A 1 93 ? -30.239 -7.256 17.166 1.00 12.98 93 MET A N 1
ATOM 640 C CA . MET A 1 93 ? -29.624 -8.485 16.689 1.00 11.26 93 MET A CA 1
ATOM 641 C C . MET A 1 93 ? -28.999 -9.362 17.763 1.00 11.50 93 MET A C 1
ATOM 642 O O . MET A 1 93 ? -29.000 -10.584 17.645 1.00 11.88 93 MET A O 1
ATOM 647 N N . LYS A 1 94 ? -28.472 -8.718 18.811 1.00 11.88 94 LYS A N 1
ATOM 648 C CA . LYS A 1 94 ? -27.826 -9.499 19.874 1.00 13.16 94 LYS A CA 1
ATOM 649 C C . LYS A 1 94 ? -28.800 -10.411 20.648 1.00 13.24 94 LYS A C 1
ATOM 650 O O . LYS A 1 94 ? -28.361 -11.362 21.265 1.00 16.08 94 LYS A O 1
ATOM 656 N N . ASP A 1 95 ? -30.109 -10.121 20.554 1.00 12.37 95 ASP A N 1
ATOM 657 C CA . ASP A 1 95 ? -31.122 -10.899 21.207 1.00 13.70 95 ASP A CA 1
ATOM 658 C C . ASP A 1 95 ? -31.764 -11.933 20.277 1.00 13.28 95 ASP A C 1
ATOM 659 O O . ASP A 1 95 ? -32.645 -12.735 20.723 1.00 16.50 95 ASP A O 1
ATOM 664 N N . VAL A 1 96 ? -31.316 -12.005 19.028 1.00 13.27 96 VAL A N 1
ATOM 665 C CA . VAL A 1 96 ? -31.942 -12.995 18.107 1.00 13.15 96 VAL A CA 1
ATOM 666 C C . VAL A 1 96 ? -31.205 -14.374 18.279 1.00 13.12 96 VAL A C 1
ATOM 667 O O . VAL A 1 96 ? -30.001 -14.442 18.196 1.00 15.18 96 VAL A O 1
ATOM 671 N N . PRO A 1 97 ? -31.931 -15.447 18.554 1.00 16.15 97 PRO A N 1
ATOM 672 C CA . PRO A 1 97 ? -31.305 -16.766 18.575 1.00 16.41 97 PRO A CA 1
ATOM 673 C C . PRO A 1 97 ? -30.502 -17.110 17.366 1.00 18.24 97 PRO A C 1
ATOM 674 O O . PRO A 1 97 ? -30.777 -16.591 16.279 1.00 17.25 97 PRO A O 1
ATOM 678 N N . THR A 1 98 ? -29.483 -17.949 17.575 1.00 21.46 98 THR A N 1
ATOM 679 C CA . THR A 1 98 ? -28.667 -18.375 16.470 1.00 19.68 98 THR A CA 1
ATOM 680 C C . THR A 1 98 ? -29.439 -19.174 15.396 1.00 21.05 98 THR A C 1
ATOM 681 O O . THR A 1 98 ? -29.072 -19.078 14.212 1.00 26.79 98 THR A O 1
ATOM 685 N N . TYR A 1 99 ? -30.509 -19.892 15.783 1.00 23.94 99 TYR A N 1
ATOM 686 C CA . TYR A 1 99 ? -31.372 -20.605 14.838 1.00 23.87 99 TYR A CA 1
ATOM 687 C C . TYR A 1 99 ? -32.573 -19.729 14.564 1.00 23.78 99 TYR A C 1
ATOM 688 O O . TYR A 1 99 ? -33.343 -19.363 15.492 1.00 29.97 99 TYR A O 1
ATOM 697 N N . LEU A 1 100 ? -32.761 -19.363 13.306 1.00 20.01 100 LEU A N 1
ATOM 698 C CA . LEU A 1 100 ? -33.912 -18.582 12.924 1.00 18.09 100 LEU A CA 1
ATOM 699 C C . LEU A 1 100 ? -35.124 -19.502 12.825 1.00 23.96 100 LEU A C 1
ATOM 700 O O . LEU A 1 100 ? -35.017 -20.662 12.384 1.00 25.16 100 LEU A O 1
ATOM 705 N N . PRO A 1 101 ? -36.275 -18.955 13.217 1.00 28.34 101 PRO A N 1
ATOM 706 C CA . PRO A 1 101 ? -37.521 -19.635 13.177 1.00 31.86 101 PRO A CA 1
ATOM 707 C C . PRO A 1 101 ? -37.762 -20.142 11.783 1.00 28.39 101 PRO A C 1
ATOM 708 O O . PRO A 1 101 ? -37.562 -19.438 10.768 1.00 22.53 101 PRO A O 1
ATOM 712 N N . GLU A 1 102 ? -38.261 -21.353 11.748 1.00 30.37 102 GLU A N 1
ATOM 713 C CA . GLU A 1 102 ? -38.813 -21.928 10.532 1.00 37.08 102 GLU A CA 1
ATOM 714 C C . GLU A 1 102 ? -39.764 -20.919 9.822 1.00 25.24 102 GLU A C 1
ATOM 715 O O . GLU A 1 102 ? -40.560 -20.252 10.455 1.00 34.49 102 GLU A O 1
ATOM 721 N N . LYS A 1 103 ? -39.622 -20.751 8.513 1.00 18.48 103 LYS A N 1
ATOM 722 C CA . LYS A 1 103 ? -40.590 -19.956 7.693 1.00 20.52 103 LYS A CA 1
ATOM 723 C C . LYS A 1 103 ? -40.242 -18.484 7.743 1.00 14.70 103 LYS A C 1
ATOM 724 O O . LYS A 1 103 ? -40.996 -17.644 7.182 1.00 17.20 103 LYS A O 1
ATOM 730 N N . THR A 1 104 ? -39.138 -18.146 8.412 1.00 16.25 104 THR A N 1
ATOM 731 C CA . THR A 1 104 ? -38.711 -16.743 8.368 1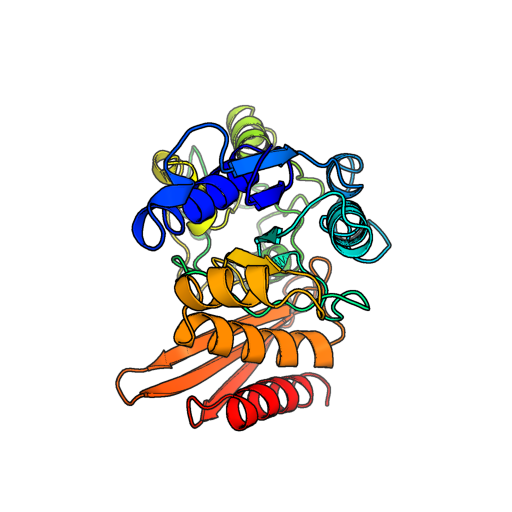.00 16.01 104 THR A CA 1
ATOM 732 C C . THR A 1 104 ? -37.268 -16.649 7.856 1.00 16.02 104 THR A C 1
ATOM 733 O O . THR A 1 104 ? -36.499 -17.642 7.924 1.00 15.95 104 THR A O 1
ATOM 737 N N . ILE A 1 105 ? -36.937 -15.476 7.327 1.00 12.10 105 ILE A N 1
ATOM 738 C CA . ILE A 1 105 ? -35.571 -15.111 6.990 1.00 14.01 105 ILE A CA 1
ATOM 739 C C . ILE A 1 105 ? -35.219 -13.814 7.650 1.00 13.90 105 ILE A C 1
ATOM 740 O O . ILE A 1 105 ? -36.095 -13.044 8.051 1.00 13.10 105 ILE A O 1
ATOM 745 N N . LEU A 1 106 ? -33.926 -13.535 7.811 1.00 14.73 106 LEU A N 1
ATOM 746 C CA . LEU A 1 106 ? -33.521 -12.291 8.401 1.00 14.24 106 LEU A CA 1
ATOM 747 C C . LEU A 1 106 ? -32.467 -11.688 7.409 1.00 13.23 106 LEU A C 1
ATOM 748 O O . LEU A 1 106 ? -31.258 -11.879 7.557 1.00 17.68 106 LEU A O 1
ATOM 753 N N . PRO A 1 107 ? -32.955 -11.070 6.349 1.00 11.17 107 PRO A N 1
ATOM 754 C CA . PRO A 1 107 ? -32.091 -10.636 5.254 1.00 13.92 107 PRO A CA 1
ATOM 755 C C . PRO A 1 107 ? -31.606 -9.228 5.377 1.00 13.84 107 PRO A C 1
ATOM 756 O O . PRO A 1 107 ? -30.950 -8.741 4.440 1.00 15.40 107 PRO A O 1
ATOM 760 N N . CYS A 1 108 ? -31.855 -8.567 6.514 1.00 11.97 108 CYS A N 1
ATOM 761 C CA . CYS A 1 108 ? -31.565 -7.170 6.599 1.00 10.80 108 CYS A CA 1
ATOM 762 C C . CYS A 1 108 ? -30.981 -6.802 7.933 1.00 10.17 108 CYS A C 1
ATOM 763 O O . CYS A 1 108 ? -31.578 -7.148 8.966 1.00 10.63 108 CYS A O 1
ATOM 766 N N . ASN A 1 109 ? -29.848 -6.126 7.911 1.00 11.36 109 ASN A N 1
ATOM 767 C CA . ASN A 1 109 ? -29.348 -5.416 9.101 1.00 11.09 109 ASN A CA 1
ATOM 768 C C . ASN A 1 109 ? -29.180 -3.930 8.725 1.00 10.47 109 ASN A C 1
ATOM 769 O O . ASN A 1 109 ? -28.668 -3.630 7.661 1.00 13.04 109 ASN A O 1
ATOM 774 N N . LEU A 1 110 ? -29.675 -3.037 9.596 1.00 10.40 110 LEU A N 1
ATOM 775 C CA . LEU A 1 110 ? -29.391 -1.607 9.425 1.00 10.43 110 LEU A CA 1
ATOM 776 C C . LEU A 1 110 ? -27.946 -1.282 9.681 1.00 9.50 110 LEU A C 1
ATOM 777 O O . LEU A 1 110 ? -27.224 -2.076 10.260 1.00 11.21 110 LEU A O 1
ATOM 782 N N . PRO A 1 111 ? -27.453 -0.121 9.183 1.00 12.54 111 PRO A N 1
ATOM 783 C CA . PRO A 1 111 ? -26.037 0.224 9.475 1.00 11.05 111 PRO A CA 1
ATOM 784 C C . PRO A 1 111 ? -25.720 0.144 10.982 1.00 12.42 111 PRO A C 1
ATOM 785 O O . PRO A 1 111 ? -26.369 0.741 11.800 1.00 14.48 111 PRO A O 1
ATOM 789 N N . ARG A 1 112 ? -24.669 -0.552 11.287 1.00 11.30 112 ARG A N 1
ATOM 790 C CA . ARG A 1 112 ? -24.330 -0.773 12.702 1.00 11.37 112 ARG A CA 1
ATOM 791 C C . ARG A 1 112 ? -24.015 0.539 13.414 1.00 12.85 112 ARG A C 1
ATOM 792 O O . ARG A 1 112 ? -23.357 1.399 12.853 1.00 14.33 112 ARG A O 1
ATOM 800 N N . GLU A 1 113 ? -24.465 0.636 14.658 1.00 13.82 113 GLU A N 1
ATOM 801 C CA . GLU A 1 113 ? -24.057 1.679 15.559 1.00 13.48 113 GLU A CA 1
ATOM 802 C C . GLU A 1 113 ? -22.717 1.300 16.240 1.00 14.88 113 GLU A C 1
ATOM 803 O O . GLU A 1 113 ? -22.200 0.163 16.103 1.00 14.85 113 GLU A O 1
ATOM 809 N N . ASP A 1 114 ? -22.189 2.230 17.057 1.00 15.50 114 ASP A N 1
ATOM 810 C CA . ASP A 1 114 ? -20.967 2.014 17.811 1.00 13.83 114 ASP A CA 1
ATOM 811 C C . ASP A 1 114 ? -21.184 0.761 18.688 1.00 13.18 114 ASP A C 1
ATOM 812 O O . ASP A 1 114 ? -22.248 0.583 19.307 1.00 14.32 114 ASP A O 1
ATOM 817 N N . VAL A 1 115 ? -20.204 -0.134 18.705 1.00 12.49 115 VAL A N 1
ATOM 818 C CA . VAL A 1 115 ? -20.391 -1.382 19.415 1.00 12.19 115 VAL A CA 1
ATOM 819 C C . VAL A 1 115 ? -19.947 -1.370 20.892 1.00 12.40 115 VAL A C 1
ATOM 820 O O . VAL A 1 115 ? -20.048 -2.400 21.587 1.00 14.04 115 VAL A O 1
ATOM 824 N N . ARG A 1 116 ? -19.330 -0.273 21.328 1.00 12.29 116 ARG A N 1
ATOM 825 C CA . ARG A 1 116 ? -18.667 -0.262 22.616 1.00 12.42 116 ARG A CA 1
ATOM 826 C C . ARG A 1 116 ? -19.662 -0.180 23.786 1.00 13.40 116 ARG A C 1
ATOM 827 O O . ARG A 1 116 ? -20.790 0.330 23.644 1.00 13.71 116 ARG A O 1
ATOM 835 N N . ASP A 1 117 ? -19.209 -0.637 24.964 1.00 12.02 117 ASP A N 1
ATOM 836 C CA . ASP A 1 117 ? -19.989 -0.499 26.180 1.00 13.58 117 ASP A CA 1
ATOM 837 C C . ASP A 1 117 ? -19.703 0.880 26.815 1.00 13.29 117 ASP A C 1
ATOM 838 O O . ASP A 1 117 ? -18.601 1.438 26.728 1.00 19.17 117 ASP A O 1
ATOM 843 N N . ALA A 1 118 ? -20.725 1.464 27.410 1.00 15.17 118 ALA A N 1
ATOM 844 C CA . ALA A 1 118 ? -20.640 2.694 28.242 1.00 15.08 118 ALA A CA 1
ATOM 845 C C . ALA A 1 118 ? -20.646 2.318 29.722 1.00 13.64 118 ALA A C 1
ATOM 846 O O . ALA A 1 118 ? -21.453 1.508 30.176 1.00 13.71 118 ALA A O 1
ATOM 848 N N . PHE A 1 119 ? -19.789 2.991 30.461 1.00 13.91 119 PHE A N 1
ATOM 849 C CA . PHE A 1 119 ? -19.772 2.922 31.918 1.00 11.22 119 PHE A CA 1
ATOM 850 C C . PHE A 1 119 ? -20.649 4.027 32.477 1.00 12.51 119 PHE A C 1
ATOM 851 O O . PHE A 1 119 ? -20.475 5.213 32.115 1.00 16.73 119 PHE A O 1
ATOM 859 N N . ILE A 1 120 ? -21.560 3.659 33.372 1.00 12.93 120 ILE A N 1
ATOM 860 C CA . ILE A 1 120 ? -22.611 4.579 33.874 1.00 12.01 120 ILE A CA 1
ATOM 861 C C . ILE A 1 120 ? -22.391 4.614 35.376 1.00 13.24 120 ILE A C 1
ATOM 862 O O . ILE A 1 120 ? -22.418 3.595 36.058 1.00 14.28 120 ILE A O 1
ATOM 867 N N . CYS A 1 121 ? -22.165 5.814 35.918 1.00 16.53 121 CYS A N 1
ATOM 868 C CA . CYS A 1 121 ? -21.788 5.949 37.360 1.00 17.57 121 CYS A CA 1
ATOM 869 C C . CYS A 1 121 ? -21.921 7.401 37.747 1.00 17.74 121 CYS A C 1
ATOM 870 O O . CYS A 1 121 ? -21.545 8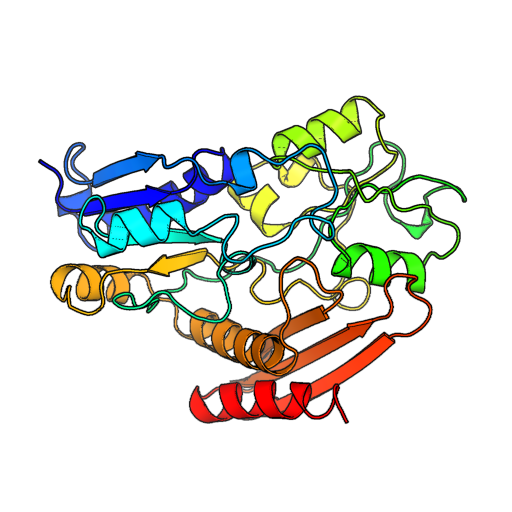.260 36.943 1.00 23.53 121 CYS A O 1
ATOM 873 N N . LEU A 1 122 ? -22.420 7.655 38.971 1.00 19.91 122 LEU A N 1
ATOM 874 C CA . LEU A 1 122 ? -22.671 9.008 39.458 1.00 21.54 122 LEU A CA 1
ATOM 875 C C . LEU A 1 122 ? -21.494 9.607 40.207 1.00 26.34 122 LEU A C 1
ATOM 876 O O . LEU A 1 122 ? -21.450 10.838 40.383 1.00 27.67 122 LEU A O 1
ATOM 881 N N . THR A 1 123 ? -20.523 8.757 40.593 1.00 23.26 123 THR A N 1
ATOM 882 C CA . THR A 1 123 ? -19.491 9.157 41.571 1.00 32.12 123 THR A CA 1
ATOM 883 C C . THR A 1 123 ? -18.118 8.943 41.015 1.00 30.96 123 THR A C 1
ATOM 884 O O . THR A 1 123 ? -17.239 9.534 41.453 1.00 45.03 123 THR A O 1
ATOM 888 N N . ALA A 1 124 ? -17.946 7.985 40.126 1.00 27.11 124 ALA A N 1
ATOM 889 C CA . ALA A 1 124 ? -16.623 7.734 39.493 1.00 22.61 124 ALA A CA 1
ATOM 890 C C . ALA A 1 124 ? -16.701 7.809 37.961 1.00 25.16 124 ALA A C 1
ATOM 891 O O . ALA A 1 124 ? -17.755 7.495 37.373 1.00 23.91 124 ALA A O 1
ATOM 893 N N . ALA A 1 125 ? -15.594 8.214 37.341 1.00 23.91 125 ALA A N 1
ATOM 894 C CA . ALA A 1 125 ? -15.507 8.337 35.911 1.00 21.54 125 ALA A CA 1
ATOM 895 C C . ALA A 1 125 ? -15.248 6.978 35.232 1.00 24.91 125 ALA A C 1
ATOM 896 O O . ALA A 1 125 ? -15.598 6.810 34.062 1.00 25.65 125 ALA A O 1
ATOM 898 N N . THR A 1 126 ? -14.586 6.033 35.934 1.00 19.19 126 THR A N 1
ATOM 899 C CA . THR A 1 126 ? -14.142 4.792 35.273 1.00 21.31 126 THR A CA 1
ATOM 900 C C . THR A 1 126 ? -14.234 3.649 36.217 1.00 18.19 126 THR A C 1
ATOM 901 O O . THR A 1 126 ? -14.283 3.863 37.415 1.00 18.77 126 THR A O 1
ATOM 905 N N . LEU A 1 127 ? -14.175 2.412 35.702 1.00 19.09 127 LEU A N 1
ATOM 906 C CA . LEU A 1 127 ? -14.106 1.259 36.614 1.00 19.69 127 LEU A CA 1
ATOM 907 C C . LEU A 1 127 ? -12.974 1.320 37.648 1.00 18.07 127 LEU A C 1
ATOM 908 O O . LEU A 1 127 ? -13.147 0.994 38.821 1.00 21.51 127 LEU A O 1
ATOM 913 N N . ALA A 1 128 ? -11.805 1.746 37.195 1.00 22.82 128 ALA A N 1
ATOM 914 C CA . ALA A 1 128 ? -10.599 1.782 38.007 1.00 21.88 128 ALA A CA 1
ATOM 915 C C . ALA A 1 128 ? -10.734 2.813 39.179 1.00 21.56 128 ALA A C 1
ATOM 916 O O . ALA A 1 128 ? -10.060 2.711 40.202 1.00 29.94 128 ALA A O 1
ATOM 918 N N . GLU A 1 129 ? -11.612 3.804 39.023 1.00 20.82 129 GLU A N 1
ATOM 919 C CA . GLU A 1 129 ? -11.840 4.817 40.075 1.00 22.16 129 GLU A CA 1
ATOM 920 C C . GLU A 1 129 ? -12.858 4.373 41.137 1.00 21.65 129 GLU A C 1
ATOM 921 O O . GLU A 1 129 ? -13.030 5.093 42.142 1.00 25.88 129 GLU A O 1
ATOM 927 N N . LEU A 1 130 ? -13.556 3.227 40.908 1.00 22.31 130 LEU A N 1
ATOM 928 C CA . LEU A 1 130 ? -14.475 2.729 41.888 1.00 19.14 130 LEU A CA 1
ATOM 929 C C . LEU A 1 130 ? -13.720 2.219 43.056 1.00 22.62 130 LEU A C 1
ATOM 930 O O . LEU A 1 130 ? -12.747 1.479 42.861 1.00 23.13 130 LEU A O 1
ATOM 935 N N . PRO A 1 131 ? -14.177 2.540 44.287 1.00 28.28 131 PRO A N 1
ATOM 936 C CA . PRO A 1 131 ? -13.563 1.922 45.492 1.00 28.42 131 PRO A CA 1
ATOM 937 C C . PRO A 1 131 ? -13.680 0.385 45.471 1.00 24.95 131 PRO A C 1
ATOM 938 O O . PRO A 1 131 ? -14.682 -0.160 44.951 1.00 22.57 131 PRO A O 1
ATOM 942 N N . ALA A 1 132 ? -12.733 -0.321 46.075 1.00 23.77 132 ALA A N 1
ATOM 943 C CA . ALA A 1 132 ? -12.894 -1.763 46.241 1.00 21.85 132 ALA A CA 1
ATOM 944 C C . ALA A 1 132 ? -14.220 -2.070 46.901 1.00 25.85 132 ALA A C 1
ATOM 945 O O . ALA A 1 132 ? -14.704 -1.315 47.810 1.00 29.67 132 ALA A O 1
ATOM 947 N N . GLY A 1 133 ? -14.835 -3.149 46.436 1.00 21.93 133 GLY A N 1
ATOM 948 C CA . GLY A 1 133 ? -16.125 -3.608 46.961 1.00 23.98 133 GLY A CA 1
ATOM 949 C C . GLY A 1 133 ? -17.328 -2.941 46.318 1.00 23.66 133 GLY A C 1
ATOM 950 O O . GLY A 1 133 ? -18.480 -3.296 46.623 1.00 27.55 133 GLY A O 1
ATOM 951 N N . SER A 1 134 ? -17.079 -1.962 45.445 1.00 19.59 134 SER A N 1
ATOM 952 C CA . SER A 1 134 ? -18.208 -1.307 44.791 1.00 17.59 134 SER A CA 1
ATOM 953 C C . SER A 1 134 ? -18.979 -2.315 43.951 1.00 18.08 134 SER A C 1
ATOM 954 O O . SER A 1 134 ? -18.404 -3.256 43.406 1.00 18.96 134 SER A O 1
ATOM 957 N N . VAL A 1 135 ? -20.282 -2.133 43.889 1.00 14.70 135 VAL A N 1
ATOM 958 C CA . VAL A 1 135 ? -21.174 -3.028 43.212 1.00 16.04 135 VAL A CA 1
ATOM 959 C C . VAL A 1 135 ? -21.513 -2.496 41.814 1.00 13.29 135 VAL A C 1
ATOM 960 O O . VAL A 1 135 ? -22.004 -1.366 41.640 1.00 14.94 135 VAL A O 1
ATOM 964 N N . VAL A 1 136 ? -21.198 -3.305 40.809 1.00 13.28 136 VAL A N 1
ATOM 965 C CA . VAL A 1 136 ? -21.553 -3.039 39.394 1.00 12.69 136 VAL A CA 1
ATOM 966 C C . VAL A 1 136 ? -22.717 -3.912 38.989 1.00 12.15 136 VAL A C 1
ATOM 967 O O . VAL A 1 136 ? -22.638 -5.165 39.130 1.00 14.67 136 VAL A O 1
ATOM 971 N N . GLY A 1 137 ? -23.812 -3.301 38.541 1.00 12.56 137 GLY A N 1
ATOM 972 C CA . GLY A 1 137 ? -24.960 -4.114 38.145 1.00 12.33 137 GLY A CA 1
ATOM 973 C C . GLY A 1 137 ? -24.839 -4.512 36.673 1.00 11.58 137 GLY A C 1
ATOM 974 O O . GLY A 1 137 ? -24.611 -3.671 35.783 1.00 15.07 137 GLY A O 1
ATOM 975 N N . THR A 1 138 ? -24.940 -5.802 36.424 1.00 12.01 138 THR A N 1
ATOM 976 C CA . THR A 1 138 ? -25.095 -6.304 35.031 1.00 12.59 138 THR A CA 1
ATOM 977 C C . THR A 1 138 ? -25.541 -7.739 35.117 1.00 13.13 138 THR A C 1
ATOM 978 O O . THR A 1 138 ? -24.980 -8.546 35.890 1.00 14.36 138 THR A O 1
ATOM 982 N N . ALA A 1 139 ? -26.518 -8.077 34.279 1.00 12.33 139 ALA A N 1
ATOM 983 C CA . ALA A 1 139 ? -26.969 -9.481 34.193 1.00 13.52 139 ALA A CA 1
ATOM 984 C C . ALA A 1 139 ? -26.241 -10.227 33.055 1.00 16.76 139 ALA A C 1
ATOM 985 O O . ALA A 1 139 ? -26.624 -11.333 32.720 1.00 19.27 139 ALA A O 1
ATOM 987 N N . SER A 1 140 ? -25.233 -9.601 32.444 1.00 13.83 140 SER A N 1
ATOM 988 C CA . SER A 1 140 ? -24.494 -10.247 31.376 1.00 11.34 140 SER A CA 1
ATOM 989 C C . SER A 1 140 ? -23.260 -10.987 31.937 1.00 12.76 140 SER A C 1
ATOM 990 O O . SER A 1 140 ? -22.408 -10.337 32.552 1.00 12.91 140 SER A O 1
ATOM 993 N N . LEU A 1 141 ? -23.141 -12.293 31.697 1.00 12.71 141 LEU A N 1
ATOM 994 C CA . LEU A 1 141 ? -21.913 -12.982 32.114 1.00 12.32 141 LEU A CA 1
ATOM 995 C C . LEU A 1 141 ? -20.723 -12.510 31.247 1.00 11.90 141 LEU A C 1
ATOM 996 O O . LEU A 1 141 ? -19.611 -12.526 31.693 1.00 12.51 141 LEU A O 1
ATOM 1001 N N . ARG A 1 142 ? -20.985 -12.118 30.004 1.00 12.93 142 ARG A N 1
ATOM 1002 C CA . ARG A 1 142 ? -19.921 -11.547 29.199 1.00 13.76 142 ARG A CA 1
ATOM 1003 C C . ARG A 1 142 ? -19.290 -10.318 29.879 1.00 12.45 142 ARG A C 1
ATOM 1004 O O . ARG A 1 142 ? -18.092 -10.160 29.921 1.00 13.15 142 ARG A O 1
ATOM 1012 N N . ARG A 1 143 ? -20.136 -9.447 30.403 1.00 9.87 143 ARG A N 1
ATOM 1013 C CA . ARG A 1 143 ? -19.667 -8.218 31.022 1.00 11.79 143 ARG A CA 1
ATOM 1014 C C . ARG A 1 143 ? -19.125 -8.526 32.379 1.00 11.30 143 ARG A C 1
ATOM 1015 O O . ARG A 1 143 ? -18.022 -8.036 32.727 1.00 12.88 143 ARG A O 1
ATOM 1023 N N . LYS A 1 144 ? -19.810 -9.406 33.114 1.00 12.11 144 LYS A N 1
ATOM 1024 C CA . LYS A 1 144 ? -19.301 -9.758 34.491 1.00 10.47 144 LYS A CA 1
ATOM 1025 C C . LYS A 1 144 ? -17.876 -10.328 34.419 1.00 9.95 144 LYS A C 1
ATOM 1026 O O . LYS A 1 144 ? -16.973 -9.923 35.167 1.00 11.90 144 LYS A O 1
ATOM 1032 N N . SER A 1 145 ? -17.668 -11.279 33.498 1.00 11.11 145 SER A N 1
ATOM 1033 C CA . SER A 1 145 ? -16.355 -11.965 33.346 1.00 10.81 145 SER A CA 1
ATOM 1034 C C . SER A 1 145 ? -15.268 -10.969 33.003 1.00 9.87 145 SER A C 1
ATOM 1035 O O . SER A 1 145 ? -14.142 -11.060 33.569 1.00 12.12 145 SER A O 1
ATOM 1038 N N . GLN A 1 146 ? -15.549 -10.032 32.083 1.00 10.46 146 GLN A N 1
ATOM 1039 C CA . GLN A 1 146 ? -14.518 -9.095 31.669 1.00 10.09 146 GLN A CA 1
ATOM 1040 C C . GLN A 1 146 ? -14.219 -8.034 32.736 1.00 12.68 146 GLN A C 1
ATOM 1041 O O . GLN A 1 146 ? -13.077 -7.627 32.875 1.00 15.20 146 GLN A O 1
ATOM 1047 N N . ILE A 1 147 ? -15.250 -7.619 33.484 1.00 12.57 147 ILE A N 1
ATOM 1048 C CA . ILE A 1 147 ? -15.039 -6.706 34.606 1.00 12.73 147 ILE A CA 1
ATOM 1049 C C . ILE A 1 147 ? -14.192 -7.367 35.661 1.00 12.10 147 ILE A C 1
ATOM 1050 O O . ILE A 1 147 ? -13.190 -6.780 36.146 1.00 15.45 147 ILE A O 1
ATOM 1055 N N . LEU A 1 148 ? -14.540 -8.605 36.014 1.00 12.91 148 LEU A N 1
ATOM 1056 C CA . LEU A 1 148 ? -13.833 -9.222 37.158 1.00 12.64 148 LEU A CA 1
ATOM 1057 C C . LEU A 1 148 ? -12.414 -9.662 36.772 1.00 13.44 148 LEU A C 1
ATOM 1058 O O . LEU A 1 148 ? -11.512 -9.679 37.624 1.00 16.08 148 LEU A O 1
ATOM 1063 N N . HIS A 1 149 ? -12.170 -9.899 35.492 1.00 13.28 149 HIS A N 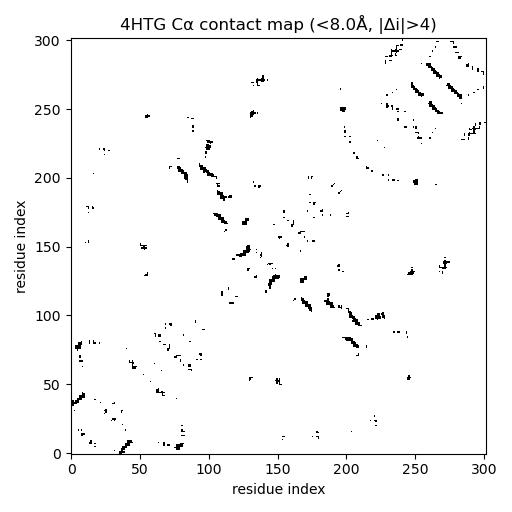1
ATOM 1064 C CA . HIS A 1 149 ? -10.814 -10.199 35.020 1.00 13.75 149 HIS A CA 1
ATOM 1065 C C . HIS A 1 149 ? -9.859 -9.075 35.268 1.00 13.93 149 HIS A C 1
ATOM 1066 O O . HIS A 1 149 ? -8.717 -9.337 35.659 1.00 17.62 149 HIS A O 1
ATOM 1073 N N . LYS A 1 150 ? -10.331 -7.822 35.074 1.00 16.40 150 LYS A N 1
ATOM 1074 C CA . LYS A 1 150 ? -9.477 -6.618 35.206 1.00 19.13 150 LYS A CA 1
ATOM 1075 C C . LYS A 1 150 ? -9.627 -5.941 36.610 1.00 17.52 150 LYS A C 1
ATOM 1076 O O . LYS A 1 150 ? -8.696 -5.273 37.098 1.00 17.31 150 LYS A O 1
ATOM 1084 N N . TYR A 1 151 ? -10.803 -6.154 37.224 1.00 14.90 151 TYR A N 1
ATOM 1085 C CA . TYR A 1 151 ? -11.139 -5.488 38.459 1.00 16.17 151 TYR A CA 1
ATOM 1086 C C . TYR A 1 151 ? -11.703 -6.490 39.440 1.00 15.06 151 TYR A C 1
ATOM 1087 O O . TYR A 1 151 ? -12.888 -6.460 39.766 1.00 16.58 151 TYR A O 1
ATOM 1096 N N . PRO A 1 152 ? -10.847 -7.405 39.928 1.00 16.59 152 PRO A N 1
ATOM 1097 C CA . PRO A 1 152 ? -11.330 -8.520 40.762 1.00 15.96 152 PRO A CA 1
ATOM 1098 C C . PRO A 1 152 ? -11.865 -8.078 42.099 1.00 19.06 152 PRO A C 1
ATOM 1099 O O . PRO A 1 152 ? -12.546 -8.879 42.740 1.00 19.93 152 PRO A O 1
ATOM 1103 N N . ALA A 1 153 ? -11.537 -6.854 42.530 1.00 17.37 153 ALA A N 1
ATOM 1104 C CA . ALA A 1 153 ? -11.982 -6.325 43.815 1.00 19.07 153 ALA A CA 1
ATOM 1105 C C . ALA A 1 153 ? -13.390 -5.729 43.752 1.00 19.62 153 ALA A C 1
ATOM 1106 O O . ALA A 1 153 ? -13.950 -5.479 44.832 1.00 22.47 153 ALA A O 1
ATOM 1108 N N . LEU A 1 154 ? -13.961 -5.556 42.534 1.00 17.18 154 LEU A N 1
ATOM 1109 C CA . LEU A 1 154 ? -15.348 -5.099 42.424 1.00 16.18 154 LEU A CA 1
ATOM 1110 C C . LEU A 1 154 ? -16.302 -6.276 42.647 1.00 15.86 154 LEU A C 1
ATOM 1111 O O . LEU A 1 154 ? -15.888 -7.452 42.528 1.00 17.22 154 LEU A O 1
ATOM 1116 N N . HIS A 1 155 ? -17.567 -5.947 42.948 1.00 14.73 155 HIS A N 1
ATOM 1117 C CA A HIS A 1 155 ? -18.604 -6.958 43.039 0.50 14.39 155 HIS A CA 1
ATOM 1118 C CA B HIS A 1 155 ? -18.621 -6.957 43.055 0.50 14.14 155 HIS A CA 1
ATOM 1119 C C . HIS A 1 155 ? -19.584 -6.716 41.929 1.00 16.59 155 HIS A C 1
ATOM 1120 O O . HIS A 1 155 ? -19.957 -5.567 41.656 1.00 21.20 155 HIS A O 1
ATOM 1133 N N . VAL A 1 156 ? -19.994 -7.789 41.266 1.00 14.93 156 VAL A N 1
ATOM 1134 C CA . VAL A 1 156 ? -20.991 -7.698 40.237 1.00 16.02 156 VAL A CA 1
ATOM 1135 C C . VAL A 1 156 ? -22.302 -8.252 40.770 1.00 18.01 156 VAL A C 1
ATOM 1136 O O . VAL A 1 156 ? -22.403 -9.416 41.115 1.00 20.62 156 VAL A O 1
ATOM 1140 N N . GLU A 1 157 ? -23.314 -7.403 40.737 1.00 15.14 157 GLU A N 1
ATOM 1141 C CA . GLU A 1 157 ? -24.699 -7.829 40.988 1.00 15.13 157 GLU A CA 1
ATOM 1142 C C . GLU A 1 157 ? -25.368 -8.272 39.717 1.00 15.69 157 GLU A C 1
ATOM 1143 O O . GLU A 1 157 ? -25.692 -7.429 38.852 1.00 14.80 157 GLU A O 1
ATOM 1149 N N . GLU A 1 158 ? -25.642 -9.584 39.634 1.00 15.01 158 GLU A N 1
ATOM 1150 C CA . GLU A 1 158 ? -26.198 -10.142 38.428 1.00 16.10 158 GLU A CA 1
ATOM 1151 C C . GLU A 1 158 ? -27.708 -9.955 38.302 1.00 14.75 158 GLU A C 1
ATOM 1152 O O . GLU A 1 158 ? -28.242 -10.017 37.196 1.00 15.05 158 GLU A O 1
ATOM 1158 N N . ASN A 1 159 ? -28.393 -9.785 39.436 1.00 14.22 159 ASN A N 1
ATOM 1159 C CA . ASN A 1 159 ? -29.823 -9.563 39.416 1.00 15.17 159 ASN A CA 1
ATOM 1160 C C . ASN A 1 159 ? -30.048 -8.069 39.214 1.00 16.32 159 ASN A C 1
ATOM 1161 O O . ASN A 1 159 ? -30.474 -7.300 40.114 1.00 18.19 159 ASN A O 1
ATOM 1166 N N . PHE A 1 160 ? -29.806 -7.691 37.957 1.00 13.99 160 PHE A N 1
ATOM 1167 C CA . PHE A 1 160 ? -29.860 -6.304 37.550 1.00 13.75 160 PHE A CA 1
ATOM 1168 C C . PHE A 1 160 ? -30.540 -6.295 36.174 1.00 12.97 160 PHE A C 1
ATOM 1169 O O . PHE A 1 160 ? -29.883 -6.525 35.182 1.00 15.49 160 PHE A O 1
ATOM 1177 N N . ARG A 1 161 ? -31.816 -6.016 36.176 1.00 13.31 161 ARG A N 1
ATOM 1178 C CA . ARG A 1 161 ? -32.624 -6.281 34.977 1.00 12.41 161 ARG A CA 1
ATOM 1179 C C . ARG A 1 161 ? -33.502 -5.128 34.647 1.00 12.26 161 ARG A C 1
ATOM 1180 O O . ARG A 1 161 ? -33.798 -4.277 35.487 1.00 15.73 161 ARG A O 1
ATOM 1188 N N . GLY A 1 162 ? -33.966 -5.124 33.402 1.00 11.33 162 GLY A N 1
ATOM 1189 C CA . GLY A 1 162 ? -34.979 -4.150 32.983 1.00 13.38 162 GLY A CA 1
ATOM 1190 C C . GLY A 1 162 ? -34.585 -3.400 31.727 1.00 12.91 162 GLY A C 1
ATOM 1191 O O . GLY A 1 162 ? -33.488 -3.558 31.198 1.00 10.88 162 GLY A O 1
ATOM 1192 N N . ASN A 1 163 ? -35.510 -2.621 31.225 1.00 11.37 163 ASN A N 1
ATOM 1193 C CA . ASN A 1 163 ? -35.223 -1.775 30.077 1.00 11.26 163 ASN A CA 1
ATOM 1194 C C . ASN A 1 163 ? -34.179 -0.755 30.392 1.00 10.51 163 ASN A C 1
ATOM 1195 O O . ASN A 1 163 ? -33.891 -0.540 31.576 1.00 12.08 163 ASN A O 1
ATOM 1200 N N . VAL A 1 164 ? -33.595 -0.155 29.372 1.00 12.03 164 VAL A N 1
ATOM 1201 C CA . VAL A 1 164 ? -32.563 0.854 29.604 1.00 11.69 164 VAL A CA 1
ATOM 1202 C C . VAL A 1 164 ? -32.920 1.870 30.688 1.00 10.84 164 VAL A C 1
ATOM 1203 O O . VAL A 1 164 ? -32.118 2.073 31.619 1.00 13.34 164 VAL A O 1
ATOM 1207 N N . GLN A 1 165 ? -34.111 2.467 30.629 1.00 12.33 165 GLN A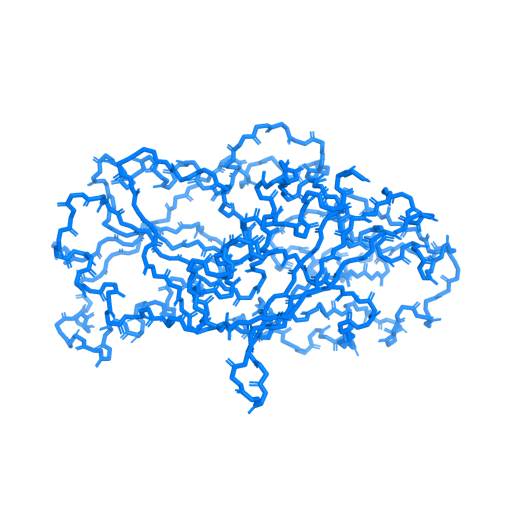 N 1
ATOM 1208 C CA . GLN A 1 165 ? -34.428 3.480 31.628 1.00 11.66 165 GLN A CA 1
ATOM 1209 C C . GLN A 1 165 ? -34.636 2.893 32.977 1.00 11.51 165 GLN A C 1
ATOM 1210 O O . GLN A 1 165 ? -34.355 3.557 33.987 1.00 12.85 165 GLN A O 1
ATOM 1216 N N . THR A 1 166 ? -35.080 1.632 33.067 1.00 11.12 166 THR A N 1
ATOM 1217 C CA . THR A 1 166 ? -35.188 0.998 34.397 1.00 11.84 166 THR A CA 1
ATOM 1218 C C . THR A 1 166 ? -33.821 0.806 35.023 1.00 10.32 166 THR A C 1
ATOM 1219 O O . THR A 1 166 ? -33.630 1.051 36.248 1.00 12.15 166 THR A O 1
ATOM 1223 N N . ARG A 1 167 ? -32.846 0.377 34.212 1.00 10.96 167 ARG A N 1
ATOM 1224 C CA . ARG A 1 167 ? -31.474 0.201 34.717 1.00 10.55 167 ARG A CA 1
ATOM 1225 C C . ARG A 1 167 ? -30.869 1.561 35.137 1.00 12.30 167 ARG A C 1
ATOM 1226 O O . ARG A 1 167 ? -30.267 1.640 36.222 1.00 12.83 167 ARG A O 1
ATOM 1234 N N . LEU A 1 168 ? -31.148 2.621 34.364 1.00 11.41 168 LEU A N 1
ATOM 1235 C CA . L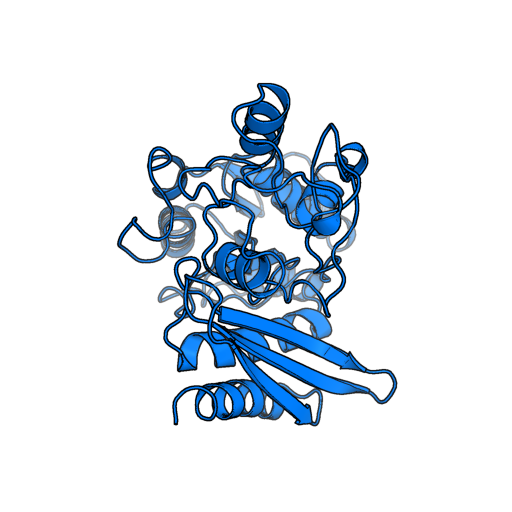EU A 1 168 ? -30.653 3.977 34.717 1.00 11.84 168 LEU A CA 1
ATOM 1236 C C . LEU A 1 168 ? -31.351 4.439 36.003 1.00 11.68 168 LEU A C 1
ATOM 1237 O O . LEU A 1 168 ? -30.718 5.024 36.889 1.00 13.94 168 LEU A O 1
ATOM 1242 N N . SER A 1 169 ? -32.665 4.152 36.142 1.00 12.44 169 SER A N 1
ATOM 1243 C CA . SER A 1 169 ? -33.379 4.494 37.403 1.00 12.90 169 SER A CA 1
ATOM 1244 C C . SER A 1 169 ? -32.777 3.752 38.613 1.00 10.58 169 SER A C 1
ATOM 1245 O O . SER A 1 169 ? -32.689 4.337 39.692 1.00 14.00 169 SER A O 1
ATOM 1248 N N . LYS A 1 170 ? -32.412 2.491 38.449 1.00 11.95 170 LYS A N 1
ATOM 1249 C CA . LYS A 1 170 ? -31.840 1.733 39.578 1.00 11.90 170 LYS A CA 1
ATOM 1250 C C . LYS A 1 170 ? -30.502 2.310 40.008 1.00 13.01 170 LYS A C 1
ATOM 1251 O O . LYS A 1 170 ? -30.135 2.376 41.201 1.00 16.63 170 LYS A O 1
ATOM 1257 N N . LEU A 1 171 ? -29.762 2.798 39.017 1.00 13.40 171 LEU A N 1
ATOM 1258 C CA . LEU A 1 171 ? -28.488 3.389 39.318 1.00 13.96 171 LEU A CA 1
ATOM 1259 C C . LEU A 1 171 ? -28.734 4.715 40.056 1.00 14.61 171 LEU A C 1
ATOM 1260 O O . LEU A 1 171 ? -28.106 5.028 41.011 1.00 17.45 171 LEU A O 1
ATOM 1265 N N . GLN A 1 172 ? -29.658 5.534 39.572 1.00 16.65 172 GLN A N 1
ATOM 1266 C CA . GLN A 1 172 ? -29.945 6.769 40.274 1.00 20.17 172 GLN A CA 1
ATOM 1267 C C . GLN A 1 172 ? -30.488 6.564 41.675 1.00 18.41 172 GLN A C 1
ATOM 1268 O O . GLN A 1 172 ? -30.306 7.429 42.556 1.00 24.03 172 GLN A O 1
ATOM 1274 N N . GLY A 1 173 ? -31.213 5.466 41.863 1.00 16.57 173 GLY A N 1
ATOM 1275 C CA . GLY A 1 173 ? -31.800 5.183 43.165 1.00 19.17 173 GLY A CA 1
ATOM 1276 C C . GLY A 1 173 ? -30.749 4.542 44.059 1.00 19.07 173 GLY A C 1
ATOM 1277 O O . GLY A 1 173 ? -31.026 4.288 45.237 1.00 24.66 173 GLY A O 1
ATOM 1278 N N . GLY A 1 174 ? -29.492 4.303 43.581 1.00 18.00 174 GLY A N 1
ATOM 1279 C CA . GLY A 1 174 ? -28.426 3.818 44.460 1.00 19.20 174 GLY A CA 1
ATOM 1280 C C . GLY A 1 174 ? -28.509 2.316 44.691 1.00 20.67 174 GLY A C 1
ATOM 1281 O O . GLY A 1 174 ? -27.921 1.807 45.673 1.00 22.44 174 GLY A O 1
ATOM 1282 N N . LYS A 1 175 ? -29.210 1.594 43.812 1.00 20.34 175 LYS A N 1
ATOM 1283 C CA . LYS A 1 175 ? -29.312 0.113 43.983 1.00 19.22 175 LYS A CA 1
ATOM 1284 C C . LYS A 1 175 ? -27.947 -0.529 43.725 1.00 17.84 175 LYS A C 1
ATOM 1285 O O . LYS A 1 175 ? -27.660 -1.622 44.243 1.00 20.70 175 LYS A O 1
ATOM 1291 N N . VAL A 1 176 ? -27.150 0.104 42.881 1.00 16.69 176 VAL A N 1
ATOM 1292 C CA . VAL A 1 176 ? -25.742 -0.297 42.617 1.00 15.77 176 VAL A CA 1
ATOM 1293 C C . VAL A 1 176 ? -24.913 0.966 42.514 1.00 14.31 176 VAL A C 1
ATOM 1294 O O . VAL A 1 176 ? -25.473 2.033 42.457 1.00 17.15 176 VAL A O 1
ATOM 1298 N N . GLN A 1 177 ? -23.585 0.846 42.447 1.00 13.65 177 GLN A N 1
ATOM 1299 C CA . GLN A 1 177 ? -22.703 2.003 42.313 1.00 14.78 177 GLN A CA 1
ATOM 1300 C C . GLN A 1 177 ? -22.456 2.347 40.850 1.00 15.52 177 GLN A C 1
ATOM 1301 O O . GLN A 1 177 ? -22.114 3.496 40.521 1.00 15.19 177 GLN A O 1
ATOM 1307 N N . ALA A 1 178 ? -22.593 1.349 39.983 1.00 14.19 178 ALA A N 1
ATOM 1308 C CA . ALA A 1 178 ? -22.296 1.595 38.563 1.00 12.12 178 ALA A CA 1
ATOM 1309 C C . ALA A 1 178 ? -22.991 0.510 37.734 1.00 13.02 178 ALA A C 1
ATOM 1310 O O . ALA A 1 178 ? -23.356 -0.569 38.250 1.00 13.23 178 ALA A O 1
ATOM 1312 N N . THR A 1 179 ? -23.147 0.808 36.443 1.00 12.18 179 THR A N 1
ATOM 1313 C CA . THR A 1 179 ? -23.607 -0.240 35.561 1.00 12.91 179 THR A CA 1
ATOM 1314 C C . THR A 1 179 ? -22.980 -0.022 34.202 1.00 12.53 179 THR A C 1
ATOM 1315 O O . THR A 1 179 ? -22.260 0.946 33.960 1.00 13.69 179 THR A O 1
ATOM 1319 N N A LEU A 1 180 ? -23.230 -0.956 33.292 0.36 14.61 180 LEU A N 1
ATOM 1320 N N B LEU A 1 180 ? -23.273 -0.963 33.322 0.64 14.22 180 LEU A N 1
ATOM 1321 C CA A LEU A 1 180 ? -22.690 -0.858 31.922 0.36 13.41 180 LEU A CA 1
ATOM 1322 C CA B LEU A 1 180 ? -22.802 -0.880 31.934 0.64 12.28 180 LEU A CA 1
ATOM 1323 C C A LEU A 1 180 ? -23.790 -1.112 30.960 0.36 14.95 180 LEU A C 1
ATOM 1324 C C B LEU A 1 180 ? -23.967 -0.971 31.041 0.64 13.32 180 LEU A C 1
ATOM 1325 O O A LEU A 1 180 ? -24.499 -2.114 31.130 0.36 19.93 180 LEU A O 1
ATOM 1326 O O B LEU A 1 180 ? -24.932 -1.677 31.335 0.64 13.85 180 LEU A O 1
ATOM 1335 N N . LEU A 1 181 ? -23.900 -0.229 29.954 1.00 12.77 181 LEU A N 1
ATOM 1336 C CA . LEU A 1 181 ? -24.968 -0.253 28.925 1.00 12.07 181 LEU A CA 1
ATOM 1337 C C . LEU A 1 181 ? -24.319 -0.134 27.556 1.00 11.53 181 LEU A C 1
ATOM 1338 O O . LEU A 1 181 ? -23.289 0.513 27.435 1.00 16.44 181 LEU A O 1
ATOM 1343 N N . ALA A 1 182 ? -24.912 -0.717 26.546 1.00 12.81 182 ALA A N 1
ATOM 1344 C CA . ALA A 1 182 ? -24.378 -0.517 25.186 1.00 13.40 182 ALA A CA 1
ATOM 1345 C C . ALA A 1 182 ? -24.493 0.957 24.840 1.00 11.85 182 ALA A C 1
ATOM 1346 O O . ALA A 1 182 ? -25.566 1.608 24.960 1.00 14.72 182 ALA A O 1
ATOM 1348 N N . LEU A 1 183 ? -23.384 1.522 24.352 1.00 12.31 183 LEU A N 1
ATOM 1349 C CA . LEU A 1 183 ? -23.472 2.915 23.876 1.00 13.65 183 LEU A CA 1
ATOM 1350 C C . LEU A 1 183 ? -24.511 3.086 22.745 1.00 13.08 183 LEU A C 1
ATOM 1351 O O . LEU A 1 183 ? -25.191 4.077 22.713 1.00 15.36 183 LEU A O 1
ATOM 1356 N N . ALA A 1 184 ? -24.695 2.047 21.920 1.00 12.48 184 ALA A N 1
ATOM 1357 C CA . ALA A 1 184 ? -25.674 2.079 20.822 1.00 14.61 184 ALA A CA 1
ATOM 1358 C C . ALA A 1 184 ? -27.093 2.440 21.360 1.00 15.88 184 ALA A C 1
ATOM 1359 O O . ALA A 1 184 ? -27.780 3.256 20.768 1.00 15.30 184 ALA A O 1
ATOM 1361 N N . GLY A 1 185 ? -27.522 1.784 22.449 1.00 15.63 185 GLY A N 1
ATOM 1362 C CA . GLY A 1 185 ? -28.859 2.019 22.939 1.00 14.90 185 GLY A CA 1
ATOM 1363 C C . GLY A 1 185 ? -29.010 3.411 23.512 1.00 12.98 185 GLY A C 1
ATOM 1364 O O . GLY A 1 185 ? -30.027 4.066 23.328 1.00 14.55 185 GLY A O 1
ATOM 1365 N N . LEU A 1 186 ? -27.944 3.908 24.167 1.00 15.86 186 LEU A N 1
ATOM 1366 C CA . LEU A 1 186 ? -28.052 5.243 24.718 1.00 14.24 186 LEU A CA 1
ATOM 1367 C C . LEU A 1 186 ? -28.126 6.238 23.604 1.00 17.15 186 LEU A C 1
ATOM 1368 O O . LEU A 1 186 ? -28.835 7.244 23.711 1.00 16.65 186 LEU A O 1
ATOM 1373 N N . LYS A 1 187 ? -27.411 5.961 22.516 1.00 14.53 187 LYS A N 1
ATOM 1374 C CA . LYS A 1 187 ? -27.438 6.866 21.376 1.00 18.36 187 LYS A CA 1
ATOM 1375 C C . LYS A 1 187 ? -28.846 6.889 20.768 1.00 16.70 187 LYS A C 1
ATOM 1376 O O . LYS A 1 187 ? -29.395 7.949 20.429 1.00 19.58 187 LYS A O 1
ATOM 1382 N N . ARG A 1 188 ? -29.426 5.718 20.602 1.00 15.13 188 ARG A N 1
ATOM 1383 C CA . ARG A 1 188 ? -30.733 5.626 19.948 1.00 14.96 188 ARG A CA 1
ATOM 1384 C C . ARG A 1 188 ? -31.824 6.289 20.794 1.00 16.70 188 ARG A C 1
ATOM 1385 O O . ARG A 1 188 ? -32.854 6.706 20.234 1.00 23.11 188 ARG A O 1
ATOM 1393 N N . LEU A 1 189 ? -31.655 6.307 22.124 1.00 16.21 189 LEU A N 1
ATOM 1394 C CA . LEU A 1 189 ? -32.576 6.964 23.025 1.00 15.68 189 LEU A CA 1
ATOM 1395 C C . LEU A 1 189 ? -32.241 8.423 23.339 1.00 14.36 189 LEU A C 1
ATOM 1396 O O . LEU A 1 189 ? -32.981 9.079 24.075 1.00 19.84 189 LEU A O 1
ATOM 1401 N N . SER A 1 190 ? -31.130 8.912 22.811 1.00 17.54 190 SER A N 1
ATOM 1402 C CA . SER A 1 190 ? -30.701 10.266 23.052 1.00 21.08 190 SER A CA 1
ATOM 1403 C C . SER A 1 190 ? -30.454 10.457 24.556 1.00 19.65 190 SER A C 1
ATOM 1404 O O . SER A 1 190 ? -30.837 11.475 25.100 1.00 21.24 190 SER A O 1
ATOM 1407 N N . MET A 1 191 ? -29.772 9.501 25.192 1.00 18.77 191 MET A N 1
ATOM 1408 C CA . MET A 1 191 ? -29.543 9.527 26.650 1.00 18.53 191 MET A CA 1
ATOM 1409 C C . MET A 1 191 ? -28.061 9.304 26.980 1.00 17.78 191 MET A C 1
ATOM 1410 O O . MET A 1 191 ? -27.691 8.766 28.043 1.00 22.58 191 MET A O 1
ATOM 1415 N N . THR A 1 192 ? -27.211 9.838 26.093 1.00 19.88 192 THR A N 1
ATOM 1416 C CA . THR A 1 192 ? -25.762 9.692 26.205 1.00 21.49 192 THR A CA 1
ATOM 1417 C C . THR A 1 192 ? -25.177 10.589 27.313 1.00 22.74 192 THR A C 1
ATOM 1418 O O . THR A 1 192 ? -23.983 10.445 27.694 1.00 22.55 192 THR A O 1
ATOM 1422 N N . GLU A 1 193 ? -25.978 11.554 27.822 1.00 23.86 193 GLU A N 1
ATOM 1423 C CA . GLU A 1 193 ? -25.460 12.330 28.973 1.00 26.60 193 GLU A CA 1
ATOM 1424 C C . GLU A 1 193 ? -25.321 11.483 30.232 1.00 28.20 193 GLU A C 1
ATOM 1425 O O . GLU A 1 193 ? -24.711 11.923 31.229 1.00 33.17 193 GLU A O 1
ATOM 1431 N N . ASN A 1 194 ? -25.870 10.261 30.202 1.00 21.87 194 ASN A N 1
ATOM 1432 C CA . ASN A 1 194 ? -25.666 9.371 31.303 1.00 26.22 194 ASN A CA 1
ATOM 1433 C C . ASN A 1 194 ? -24.281 8.671 31.204 1.00 24.96 194 ASN A C 1
ATOM 1434 O O . ASN A 1 194 ? -23.835 8.015 32.159 1.00 25.83 194 ASN A O 1
ATOM 1439 N N . VAL A 1 195 ? -23.570 8.823 30.101 1.00 21.82 195 VAL A N 1
ATOM 1440 C CA . VAL A 1 195 ? -22.282 8.128 30.039 1.00 22.17 195 VAL A CA 1
ATOM 1441 C C . VAL A 1 195 ? -21.178 8.781 30.870 1.00 18.61 195 VAL A C 1
ATOM 1442 O O . VAL A 1 195 ? -20.885 9.981 30.698 1.00 22.30 195 VAL A O 1
ATOM 1446 N N . ALA A 1 196 ? -20.547 7.992 31.757 1.00 17.16 196 ALA A N 1
ATOM 1447 C CA . ALA A 1 196 ? -19.390 8.500 32.495 1.00 18.98 196 ALA A CA 1
ATOM 1448 C C . ALA A 1 196 ? -18.089 8.329 31.663 1.00 17.95 196 ALA A C 1
ATOM 1449 O O . ALA A 1 196 ? -17.202 9.186 31.622 1.00 21.77 196 ALA A O 1
ATOM 1451 N N . SER A 1 197 ? -17.985 7.172 31.038 1.00 17.11 197 SER A N 1
ATOM 1452 C CA . SER A 1 197 ? -16.884 6.918 30.119 1.00 19.14 197 SER A CA 1
ATOM 1453 C C . SER A 1 197 ? -17.286 5.765 29.212 1.00 15.43 197 SER A C 1
ATOM 1454 O O . SER A 1 197 ? -18.235 5.013 29.480 1.00 16.52 197 SER A O 1
ATOM 1457 N N . ILE A 1 198 ? -16.546 5.674 28.119 1.00 15.47 198 ILE A N 1
ATOM 1458 C CA . ILE A 1 198 ? -16.730 4.604 27.143 1.00 15.72 198 ILE A CA 1
ATOM 1459 C C . ILE A 1 198 ? -15.644 3.583 27.320 1.00 16.71 198 ILE A C 1
ATOM 1460 O O . ILE A 1 198 ? -14.458 3.965 27.318 1.00 20.29 198 ILE A O 1
ATOM 1465 N N . LEU A 1 199 ? -16.005 2.299 27.397 1.00 13.63 199 LEU A N 1
ATOM 1466 C CA . LEU A 1 199 ? -14.923 1.297 27.549 1.00 14.80 199 LEU A CA 1
ATOM 1467 C C . LEU A 1 199 ? -14.333 0.976 26.142 1.00 14.08 199 LEU A C 1
ATOM 1468 O O . LEU A 1 199 ? -15.033 0.776 25.211 1.00 15.17 199 LEU A O 1
ATOM 1473 N N . SER A 1 200 ? -13.009 0.898 26.046 1.00 15.10 200 SER A N 1
ATOM 1474 C CA . SER A 1 200 ? -12.402 0.566 24.766 1.00 16.60 200 SER A CA 1
ATOM 1475 C C . SER A 1 200 ? -12.601 -0.957 24.502 1.00 14.17 200 SER A C 1
ATOM 1476 O O . SER A 1 200 ? -13.014 -1.719 25.385 1.00 16.17 200 SER A O 1
ATOM 1479 N N . LEU A 1 201 ? -12.454 -1.320 23.240 1.00 15.21 201 LEU A N 1
ATOM 1480 C CA . LEU A 1 201 ? -12.522 -2.741 22.857 1.00 15.55 201 LEU A CA 1
ATOM 1481 C C . LEU A 1 201 ? -11.435 -3.565 23.544 1.00 17.53 201 LEU A C 1
ATOM 1482 O O . LEU A 1 201 ? -11.639 -4.780 23.722 1.00 21.39 201 LEU A O 1
ATOM 1487 N N . ASP A 1 202 ? -10.356 -2.911 24.011 1.00 15.63 202 ASP A N 1
ATOM 1488 C CA . ASP A 1 202 ? -9.322 -3.606 24.765 1.00 16.21 202 ASP A CA 1
ATOM 1489 C C . ASP A 1 202 ? -9.769 -3.896 26.237 1.00 19.24 202 ASP A C 1
ATOM 1490 O O . ASP A 1 202 ? -9.255 -4.791 26.856 1.00 23.20 202 ASP A O 1
ATOM 1495 N N . GLU A 1 203 ? -10.742 -3.144 26.762 1.00 18.30 203 GLU A N 1
ATOM 1496 C CA . GLU A 1 203 ? -11.303 -3.302 28.123 1.00 23.96 203 GLU A CA 1
ATOM 1497 C C . GLU A 1 203 ? -12.575 -4.211 28.146 1.00 18.10 203 GLU A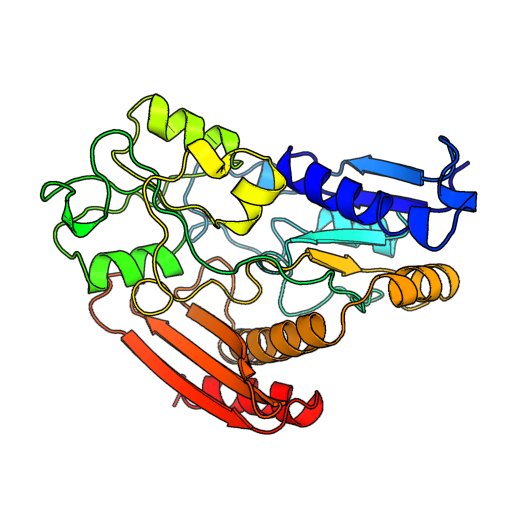 C 1
ATOM 1498 O O . GLU A 1 203 ? -12.850 -4.969 29.063 1.00 21.43 203 GLU A O 1
ATOM 1504 N N . MET A 1 204 ? -13.320 -4.163 27.056 1.00 15.80 204 MET A N 1
ATOM 1505 C CA . MET A 1 204 ? -14.632 -4.820 27.028 1.00 16.18 204 MET A CA 1
ATOM 1506 C C . MET A 1 204 ? -15.016 -5.127 25.571 1.00 14.72 204 MET A C 1
ATOM 1507 O O . MET A 1 204 ? -15.335 -4.256 24.789 1.00 15.63 204 MET A O 1
ATOM 1512 N N . LEU A 1 205 ? -14.885 -6.387 25.205 1.00 12.79 205 LEU A N 1
ATOM 1513 C CA . LEU A 1 205 ? -15.274 -6.800 23.853 1.00 10.72 205 LEU A CA 1
ATOM 1514 C C . LEU A 1 205 ? -16.788 -6.958 23.884 1.00 11.03 205 LEU A C 1
ATOM 1515 O O . LEU A 1 205 ? -17.347 -7.511 24.850 1.00 11.24 205 LEU A O 1
ATOM 1520 N N . PRO A 1 206 ? -17.475 -6.496 22.816 1.00 11.19 206 PRO A N 1
ATOM 1521 C CA . PRO A 1 206 ? -18.960 -6.428 22.837 1.00 11.78 206 PRO A CA 1
ATOM 1522 C C . PRO A 1 206 ? -19.593 -7.805 22.686 1.00 10.51 206 PRO A C 1
ATOM 1523 O O . PRO A 1 206 ? -18.974 -8.773 22.226 1.00 11.51 206 PRO A O 1
ATOM 1527 N N . ALA A 1 207 ? -20.855 -7.856 23.055 1.00 12.09 207 ALA A N 1
ATOM 1528 C CA . ALA A 1 207 ? -21.669 -9.043 22.776 1.00 10.44 207 ALA A CA 1
ATOM 1529 C C . ALA A 1 207 ? -21.699 -9.227 21.248 1.00 10.34 207 ALA A C 1
ATOM 1530 O O . ALA A 1 207 ? -21.676 -8.231 20.468 1.00 12.87 207 ALA A O 1
ATOM 1532 N N . VAL A 1 208 ? -21.776 -10.468 20.816 1.00 12.10 208 VAL A N 1
ATOM 1533 C CA . VAL A 1 208 ? -22.016 -10.782 19.409 1.00 13.20 208 VAL A CA 1
ATOM 1534 C C . VAL A 1 208 ? -23.198 -9.937 18.932 1.00 9.97 208 VAL A C 1
ATOM 1535 O O . VAL A 1 208 ? -24.271 -9.937 19.591 1.00 11.90 208 VAL A O 1
ATOM 1539 N N . ALA A 1 209 ? -23.047 -9.248 17.793 1.00 11.18 209 ALA A N 1
ATOM 1540 C CA . ALA A 1 209 ? -24.104 -8.461 17.154 1.00 12.85 209 ALA A CA 1
ATOM 1541 C C . ALA A 1 209 ? -24.533 -7.224 17.910 1.00 9.49 209 ALA A C 1
ATOM 1542 O O . ALA A 1 209 ? -25.541 -6.587 17.504 1.00 13.29 209 ALA A O 1
ATOM 1544 N N . GLN A 1 210 ? -23.810 -6.806 18.940 1.00 10.75 210 GLN A N 1
ATOM 1545 C CA . GLN A 1 210 ? -24.147 -5.543 19.534 1.00 9.88 210 GLN A CA 1
ATOM 1546 C C . GLN A 1 210 ? -24.146 -4.367 18.595 1.00 11.86 210 GLN A C 1
ATOM 1547 O O . GLN A 1 210 ? -23.277 -4.248 17.752 1.00 12.39 210 GLN A O 1
ATOM 1553 N N . GLY A 1 211 ? -25.123 -3.482 18.766 1.00 11.79 211 GLY A N 1
ATOM 1554 C CA . GLY A 1 211 ? -25.199 -2.258 17.985 1.00 12.79 211 GLY A CA 1
ATOM 1555 C C . GLY A 1 211 ? -25.902 -2.438 16.628 1.00 10.25 211 GLY A C 1
ATOM 1556 O O . GLY A 1 211 ? -26.052 -1.456 15.933 1.00 13.58 211 GLY A O 1
ATOM 1557 N N . ALA A 1 212 ? -26.333 -3.657 16.312 1.00 12.10 212 ALA A N 1
ATOM 1558 C CA . ALA A 1 212 ? -27.039 -3.953 15.071 1.00 11.32 212 ALA A CA 1
ATOM 1559 C C . ALA A 1 212 ? -28.560 -4.189 15.303 1.00 12.95 212 ALA A C 1
ATOM 1560 O O . ALA A 1 212 ? -28.934 -4.972 16.171 1.00 14.14 212 ALA A O 1
ATOM 1562 N N . ILE A 1 213 ? -29.367 -3.654 14.382 1.00 11.11 213 ILE A N 1
ATOM 1563 C CA . ILE A 1 213 ? -30.767 -3.892 14.321 1.00 9.40 213 ILE A CA 1
ATOM 1564 C C . ILE A 1 213 ? -30.985 -4.870 13.171 1.00 10.70 213 ILE A C 1
ATOM 1565 O O . ILE A 1 213 ? -30.469 -4.649 12.059 1.00 12.16 213 ILE A O 1
ATOM 1570 N N . GLY A 1 214 ? -31.725 -5.962 13.437 1.00 10.21 214 GLY A N 1
ATOM 1571 C CA . GLY A 1 214 ? -32.072 -6.906 12.392 1.00 11.82 214 GLY A CA 1
ATOM 1572 C C . GLY A 1 214 ? -33.546 -6.804 12.095 1.00 11.68 214 GLY A C 1
ATOM 1573 O O . GLY A 1 214 ? -34.350 -6.565 12.943 1.00 11.61 214 GLY A O 1
ATOM 1574 N N . ILE A 1 215 ? -33.886 -7.104 10.847 1.00 8.95 215 ILE A N 1
ATOM 1575 C CA . ILE A 1 215 ? -35.257 -7.087 10.419 1.00 10.07 215 ILE A CA 1
ATOM 1576 C C . ILE A 1 215 ? -35.536 -8.369 9.660 1.00 10.95 215 ILE A C 1
ATOM 1577 O O . ILE A 1 215 ? -34.835 -8.717 8.701 1.00 10.98 215 ILE A O 1
ATOM 1582 N N . ALA A 1 216 ? -36.571 -9.080 10.113 1.00 9.82 216 ALA A N 1
ATOM 1583 C CA . ALA A 1 216 ? -36.977 -10.387 9.554 1.00 10.25 216 ALA A CA 1
ATOM 1584 C C . ALA A 1 216 ? -38.269 -10.241 8.800 1.00 10.09 216 ALA A C 1
ATOM 1585 O O . ALA A 1 216 ? -39.074 -9.320 9.053 1.00 10.00 216 ALA A O 1
ATOM 1587 N N . CYS A 1 217 ? -38.461 -11.151 7.861 1.00 12.28 217 CYS A N 1
ATOM 1588 C CA . CYS A 1 217 ? -39.732 -11.265 7.187 1.00 10.78 217 CYS A CA 1
ATOM 1589 C C . CYS A 1 217 ? -40.058 -12.740 6.903 1.00 10.57 217 CYS A C 1
ATOM 1590 O O . CYS A 1 217 ? -39.206 -13.580 7.147 1.00 12.15 217 CYS A O 1
ATOM 1593 N N . ARG A 1 218 ? -41.255 -13.041 6.393 1.00 10.33 218 ARG A N 1
ATOM 1594 C CA . ARG A 1 218 ? -41.514 -14.410 6.032 1.00 10.83 218 ARG A CA 1
ATOM 1595 C C . ARG A 1 218 ? -40.688 -14.823 4.792 1.00 13.25 218 ARG A C 1
ATOM 1596 O O . ARG A 1 218 ? -40.425 -14.013 3.870 1.00 15.01 218 ARG A O 1
ATOM 1604 N N . THR A 1 219 ? -40.237 -16.079 4.828 1.00 14.68 219 THR A N 1
ATOM 1605 C CA . THR A 1 219 ? -39.480 -16.647 3.714 1.00 17.29 219 THR A CA 1
ATOM 1606 C C . THR A 1 219 ? -40.203 -16.516 2.374 1.00 18.96 219 THR A C 1
ATOM 1607 O O . THR A 1 219 ? -39.538 -16.285 1.370 1.00 24.91 219 THR A O 1
ATOM 1611 N N . ASP A 1 220 ? -41.530 -16.660 2.346 1.00 19.16 220 ASP A N 1
ATOM 1612 C CA . ASP A 1 220 ? -42.265 -16.637 1.090 1.00 23.35 220 ASP A CA 1
ATOM 1613 C C . ASP A 1 220 ? -42.820 -15.225 0.707 1.00 22.77 220 ASP A C 1
ATOM 1614 O O . ASP A 1 220 ? -43.607 -15.119 -0.235 1.00 25.56 220 ASP A O 1
ATOM 1619 N N . ASP A 1 221 ? -42.380 -14.167 1.408 1.00 18.35 221 ASP A N 1
ATOM 1620 C CA . ASP A 1 221 ? -42.925 -12.819 1.205 1.00 19.83 221 ASP A CA 1
ATOM 1621 C C . ASP A 1 221 ? -42.002 -11.940 0.326 1.00 16.27 221 ASP A C 1
ATOM 1622 O O . ASP A 1 221 ? -41.148 -11.176 0.829 1.00 18.89 221 ASP A O 1
ATOM 1627 N N . ASP A 1 222 ? -42.173 -12.043 -0.976 1.00 20.24 222 ASP A N 1
ATOM 1628 C CA . ASP A 1 222 ? -41.338 -11.280 -1.892 1.00 19.56 222 ASP A CA 1
ATOM 1629 C C . ASP A 1 222 ? -41.524 -9.760 -1.741 1.00 16.89 222 ASP A C 1
ATOM 1630 O O . ASP A 1 222 ? -40.547 -9.008 -1.814 1.00 16.79 222 ASP A O 1
ATOM 1635 N N . LYS A 1 223 ? -42.753 -9.282 -1.523 1.00 18.44 223 LYS A N 1
ATOM 1636 C CA . LYS A 1 223 ? -42.982 -7.825 -1.351 1.00 17.47 223 LYS A CA 1
ATOM 1637 C C . LYS A 1 223 ? -42.167 -7.271 -0.181 1.00 16.38 223 LYS A C 1
ATOM 1638 O O . LYS A 1 223 ? -41.491 -6.243 -0.269 1.00 16.51 223 LYS A O 1
ATOM 1644 N N . MET A 1 224 ? -42.242 -7.950 0.944 1.00 15.88 224 MET A N 1
ATOM 1645 C CA . MET A 1 224 ? -41.462 -7.488 2.096 1.00 14.53 224 MET A CA 1
ATOM 1646 C C . MET A 1 224 ? -39.998 -7.644 1.860 1.00 14.33 224 MET A C 1
ATOM 1647 O O . MET A 1 224 ? -39.239 -6.753 2.286 1.00 15.29 224 MET A O 1
ATOM 1652 N N . ALA A 1 225 ? -39.566 -8.758 1.284 1.00 14.11 225 ALA A N 1
ATOM 1653 C CA . ALA A 1 225 ? -38.130 -8.907 1.021 1.00 15.18 225 ALA A CA 1
ATOM 1654 C C . ALA A 1 225 ? -37.607 -7.767 0.171 1.00 14.18 225 ALA A C 1
ATOM 1655 O O . ALA A 1 225 ? -36.466 -7.311 0.352 1.00 16.73 225 ALA A O 1
ATOM 1657 N N . THR A 1 226 ? -38.414 -7.272 -0.768 1.00 14.92 226 THR A N 1
ATOM 1658 C CA . THR A 1 226 ? -37.977 -6.176 -1.636 1.00 17.39 226 THR A CA 1
ATOM 1659 C C . THR A 1 226 ? -37.867 -4.873 -0.836 1.00 14.34 226 THR A C 1
ATOM 1660 O O . THR A 1 226 ? -36.886 -4.195 -0.990 1.00 16.63 226 THR A O 1
ATOM 1664 N N . TYR A 1 227 ? -38.862 -4.539 0.013 1.00 16.25 227 TYR A N 1
ATOM 1665 C CA . TYR A 1 227 ? -38.676 -3.389 0.912 1.00 15.61 227 TYR A CA 1
ATOM 1666 C C . TYR A 1 227 ? -37.394 -3.488 1.773 1.00 14.52 227 TYR A C 1
ATOM 1667 O O . TYR A 1 227 ? -36.671 -2.512 1.907 1.00 19.64 227 TYR A O 1
ATOM 1676 N N . LEU A 1 228 ? -37.158 -4.667 2.339 1.00 13.50 228 LEU A N 1
ATOM 1677 C CA . LEU A 1 228 ? -36.010 -4.839 3.225 1.00 14.05 228 LEU A CA 1
ATOM 1678 C C . LEU A 1 228 ? -34.683 -4.735 2.489 1.00 13.77 228 LEU A C 1
ATOM 1679 O O . LEU A 1 228 ? -33.696 -4.266 3.041 1.00 14.96 228 LEU A O 1
ATOM 1684 N N . ALA A 1 229 ? -34.671 -5.132 1.197 1.00 17.71 229 ALA A N 1
ATOM 1685 C CA . ALA A 1 229 ? -33.467 -4.987 0.400 1.00 20.23 229 ALA A CA 1
ATOM 1686 C C . ALA A 1 229 ? -33.038 -3.503 0.247 1.00 20.03 229 ALA A C 1
ATOM 1687 O O . ALA A 1 229 ? -31.842 -3.220 0.066 1.00 27.93 229 ALA A O 1
ATOM 1689 N N . SER A 1 230 ? -34.000 -2.573 0.362 1.00 19.48 230 SER A N 1
ATOM 1690 C CA . SER A 1 230 ? -33.657 -1.163 0.300 1.00 21.85 230 SER A CA 1
ATOM 1691 C C . SER A 1 230 ? -33.038 -0.631 1.647 1.00 19.48 230 SER A C 1
ATOM 1692 O O . SER A 1 230 ? -32.475 0.477 1.697 1.00 25.80 230 SER A O 1
ATOM 1695 N N . LEU A 1 231 ? -33.126 -1.408 2.738 1.00 16.02 231 LEU A N 1
ATOM 1696 C CA . LEU A 1 231 ? -32.631 -0.996 4.082 1.00 18.53 231 LEU A CA 1
ATOM 1697 C C . LEU A 1 231 ? -31.351 -1.708 4.449 1.00 13.95 231 LEU A C 1
ATOM 1698 O O . LEU A 1 231 ? -30.597 -1.238 5.290 1.00 15.78 231 LEU A O 1
ATOM 1703 N N . ASN A 1 232 ? -31.111 -2.885 3.847 1.00 13.37 232 ASN A N 1
ATOM 1704 C CA . ASN A 1 232 ? -30.010 -3.717 4.299 1.00 12.82 232 ASN A CA 1
ATOM 1705 C C . ASN A 1 232 ? -28.666 -2.999 4.006 1.00 12.96 232 ASN A C 1
ATOM 1706 O O . ASN A 1 232 ? -28.422 -2.444 2.922 1.00 16.88 232 ASN A O 1
ATOM 1711 N N . HIS A 1 233 ? -27.811 -3.104 5.032 1.00 12.22 233 HIS A N 1
ATOM 1712 C CA . HIS A 1 233 ? -26.440 -2.618 4.973 1.00 11.78 233 HIS A CA 1
ATOM 1713 C C . HIS A 1 233 ? -25.530 -3.803 4.977 1.00 12.70 233 HIS A C 1
ATOM 1714 O O . HIS A 1 233 ? -25.319 -4.392 6.033 1.00 12.94 233 HIS A O 1
ATOM 1721 N N . GLU A 1 234 ? -25.080 -4.244 3.782 1.00 15.67 234 GLU A N 1
ATOM 1722 C CA . GLU A 1 234 ? -24.421 -5.559 3.709 1.00 17.09 234 GLU A CA 1
ATOM 1723 C C . GLU A 1 234 ? -23.148 -5.654 4.512 1.00 13.81 234 GLU A C 1
ATOM 1724 O O . GLU A 1 234 ? -22.864 -6.723 5.058 1.00 13.25 234 GLU A O 1
ATOM 1730 N N . GLU A 1 235 ? -22.417 -4.536 4.663 1.00 12.81 235 GLU A N 1
ATOM 1731 C CA . GLU A 1 235 ? -21.173 -4.589 5.448 1.00 13.83 235 GLU A CA 1
ATOM 1732 C C . GLU A 1 235 ? -21.516 -4.966 6.888 1.00 13.59 235 GLU A C 1
ATOM 1733 O O . GLU A 1 235 ? -20.832 -5.798 7.456 1.00 14.06 235 GLU A O 1
ATOM 1739 N N . THR A 1 236 ? -22.580 -4.396 7.452 1.00 12.26 236 THR A N 1
ATOM 1740 C CA . THR A 1 236 ? -22.996 -4.782 8.773 1.00 10.68 236 THR A CA 1
ATOM 1741 C C . THR A 1 236 ? -23.518 -6.234 8.795 1.00 11.93 236 THR A C 1
ATOM 1742 O O . THR A 1 236 ? -23.145 -7.024 9.669 1.00 11.66 236 THR A O 1
ATOM 1746 N N . ARG A 1 237 ? -24.384 -6.584 7.856 1.00 12.23 237 ARG A N 1
ATOM 1747 C CA . ARG A 1 237 ? -24.956 -7.935 7.898 1.00 13.29 237 ARG A CA 1
ATOM 1748 C C . ARG A 1 237 ? -23.842 -8.999 7.830 1.00 11.93 237 ARG A C 1
ATOM 1749 O O . ARG A 1 237 ? -23.944 -10.052 8.456 1.00 12.51 237 ARG A O 1
ATOM 1757 N N . LEU A 1 238 ? -22.794 -8.710 7.054 1.00 11.05 238 LEU A N 1
ATOM 1758 C CA . LEU A 1 238 ? -21.724 -9.668 6.923 1.00 10.78 238 LEU A CA 1
ATOM 1759 C C . LEU A 1 238 ? -20.990 -9.830 8.274 1.00 10.31 238 LEU A C 1
ATOM 1760 O O . LEU A 1 238 ? -20.716 -10.929 8.690 1.00 11.67 238 LEU A O 1
ATOM 1765 N N . ALA A 1 239 ? -20.604 -8.686 8.902 1.00 11.02 239 ALA A N 1
ATOM 1766 C CA . ALA A 1 239 ? -19.941 -8.756 10.212 1.00 10.70 239 ALA A CA 1
ATOM 1767 C C . ALA A 1 239 ? -20.834 -9.559 11.208 1.00 10.54 239 ALA A C 1
ATOM 1768 O O . ALA A 1 239 ? -20.318 -10.439 11.927 1.00 11.97 239 ALA A O 1
ATOM 1770 N N . ILE A 1 240 ? -22.120 -9.257 11.231 1.00 11.45 240 ILE A N 1
ATOM 1771 C CA . ILE A 1 240 ? -22.987 -9.962 12.209 1.00 12.31 240 ILE A CA 1
ATOM 1772 C C . ILE A 1 240 ? -23.037 -11.483 11.873 1.00 12.20 240 ILE A C 1
ATOM 1773 O O . ILE A 1 240 ? -23.149 -12.303 12.788 1.00 12.72 240 ILE A O 1
ATOM 1778 N N . SER A 1 241 ? -23.038 -11.857 10.583 1.00 12.48 241 SER A N 1
ATOM 1779 C CA . SER A 1 241 ? -23.083 -13.293 10.176 1.00 13.22 241 SER A CA 1
ATOM 1780 C C . SER A 1 241 ? -21.768 -13.970 10.669 1.00 12.44 241 SER A C 1
ATOM 1781 O O . SER A 1 241 ? -21.797 -15.083 11.101 1.00 16.57 241 SER A O 1
ATOM 1784 N N . CYS A 1 242 ? -20.642 -13.260 10.609 1.00 13.62 242 CYS A N 1
ATOM 1785 C CA . CYS A 1 242 ? -19.396 -13.832 11.088 1.00 15.49 242 CYS A CA 1
ATOM 1786 C C . CYS A 1 242 ? -19.471 -14.089 12.604 1.00 12.77 242 CYS A C 1
ATOM 1787 O O . CYS A 1 242 ? -19.147 -15.191 13.107 1.00 13.40 242 CYS A O 1
ATOM 1790 N N . GLU A 1 243 ? -19.868 -13.072 13.349 1.00 11.94 243 GLU A N 1
ATOM 1791 C CA . GLU A 1 243 ? -19.941 -13.196 14.802 1.00 11.73 243 GLU A CA 1
ATOM 1792 C C . GLU A 1 243 ? -20.952 -14.250 15.197 1.00 11.64 243 GLU A C 1
ATOM 1793 O O . GLU A 1 243 ? -20.750 -14.979 16.161 1.00 12.99 243 GLU A O 1
ATOM 1799 N N . ARG A 1 244 ? -22.093 -14.305 14.472 1.00 11.77 244 ARG A N 1
ATOM 1800 C CA . ARG A 1 244 ? -23.084 -15.317 14.820 1.00 13.36 244 ARG A CA 1
ATOM 1801 C C . ARG A 1 244 ? -22.623 -16.727 14.495 1.00 13.05 244 ARG A C 1
ATOM 1802 O O . ARG A 1 244 ? -23.028 -17.694 15.165 1.00 13.32 244 ARG A O 1
ATOM 1810 N N . ALA A 1 245 ? -21.789 -16.877 13.471 1.00 13.80 245 ALA A N 1
ATOM 1811 C CA . ALA A 1 245 ? -21.236 -18.239 13.203 1.00 14.94 245 ALA A CA 1
ATOM 1812 C C . ALA A 1 245 ? -20.359 -18.692 14.373 1.00 15.74 245 ALA A C 1
ATOM 1813 O O . ALA A 1 245 ? -20.367 -19.841 14.729 1.00 14.81 245 ALA A O 1
ATOM 1815 N N . PHE A 1 246 ? -19.552 -17.758 14.895 1.00 15.12 246 PHE A N 1
ATOM 1816 C CA . PHE A 1 246 ? -18.725 -18.000 16.066 1.00 15.05 246 PHE A CA 1
ATOM 1817 C C . PHE A 1 246 ? -19.609 -18.396 17.230 1.00 13.16 246 PHE A C 1
ATOM 1818 O O . PHE A 1 246 ? -19.419 -19.456 17.856 1.00 15.36 246 PHE A O 1
ATOM 1826 N N . LEU A 1 247 ? -20.647 -17.565 17.494 1.00 14.00 247 LEU A N 1
ATOM 1827 C CA . LEU A 1 247 ? -21.538 -17.835 18.623 1.00 14.88 247 LEU A CA 1
ATOM 1828 C C . LEU A 1 247 ? -22.199 -19.171 18.485 1.00 16.02 247 LEU A C 1
ATOM 1829 O O . LEU A 1 247 ? -22.250 -19.907 19.483 1.00 15.91 247 LEU A O 1
ATOM 1834 N N . GLU A 1 248 ? -22.736 -19.472 17.292 1.00 14.45 248 GLU A N 1
ATOM 1835 C CA . GLU A 1 248 ? -23.420 -20.762 17.086 1.00 14.48 248 GLU A CA 1
ATOM 1836 C C . GLU A 1 248 ? -22.519 -21.980 17.326 1.00 16.12 248 GLU A C 1
ATOM 1837 O O . GLU A 1 248 ? -22.968 -22.997 17.900 1.00 19.57 248 GLU A O 1
ATOM 1843 N N . THR A 1 249 ? -21.266 -21.880 16.892 1.00 15.01 249 THR A N 1
ATOM 1844 C CA . THR A 1 249 ? -20.305 -22.962 17.085 1.00 17.49 249 THR A CA 1
ATOM 1845 C C . THR A 1 249 ? -20.125 -23.305 18.579 1.00 17.44 249 THR A C 1
ATOM 1846 O O . THR A 1 249 ? -19.818 -24.438 18.928 1.00 20.49 249 THR A O 1
ATOM 1850 N N . LEU A 1 250 ? -20.151 -22.246 19.399 1.00 17.02 250 LEU A N 1
ATOM 1851 C CA . LEU A 1 250 ? -19.929 -22.301 20.858 1.00 17.19 250 LEU A CA 1
ATOM 1852 C C . LEU A 1 250 ? -21.252 -22.523 21.589 1.00 18.81 250 LEU A C 1
ATOM 1853 O O . LEU A 1 250 ? -21.235 -22.580 22.817 1.00 22.70 250 LEU A O 1
ATOM 1858 N N . ASP A 1 251 ? -22.382 -22.674 20.844 1.00 19.84 251 ASP A N 1
ATOM 1859 C CA . ASP A 1 251 ? -23.732 -22.859 21.421 1.00 18.24 251 ASP A CA 1
ATOM 1860 C C . ASP A 1 251 ? -23.993 -21.705 22.456 1.00 22.35 251 ASP A C 1
ATOM 1861 O O . ASP A 1 251 ? -24.579 -21.916 23.494 1.00 23.56 251 ASP A O 1
ATOM 1866 N N . GLY A 1 252 ? -23.560 -20.488 22.097 1.00 17.40 252 GLY A N 1
ATOM 1867 C CA . GLY A 1 252 ? -23.689 -19.311 22.891 1.00 19.08 252 GLY A CA 1
ATOM 1868 C C . GLY A 1 252 ? -25.081 -18.686 22.825 1.00 14.46 252 GLY A C 1
ATOM 1869 O O . GLY A 1 252 ? -25.899 -18.932 21.902 1.00 18.78 252 GLY A O 1
ATOM 1870 N N . SER A 1 253 ? -25.341 -17.843 23.834 1.00 18.57 253 SER A N 1
ATOM 1871 C CA . SER A 1 253 ? -26.544 -17.033 23.944 1.00 17.12 253 SER A CA 1
ATOM 1872 C C . SER A 1 253 ? -26.291 -15.859 24.868 1.00 17.75 253 SER A C 1
ATOM 1873 O O . SER A 1 253 ? -25.135 -15.566 25.239 1.00 17.11 253 SER A O 1
ATOM 1876 N N . CYS A 1 254 ? -27.327 -15.112 25.201 1.00 16.41 254 CYS A N 1
ATOM 1877 C CA . CYS A 1 254 ? -27.163 -13.928 26.082 1.00 16.99 254 CYS A CA 1
ATOM 1878 C C . CYS A 1 254 ? -26.709 -14.367 27.507 1.00 15.48 254 CYS A C 1
ATOM 1879 O O . CYS A 1 254 ? -26.347 -13.537 28.309 1.00 17.02 254 CYS A O 1
ATOM 1882 N N A ARG A 1 255 ? -26.810 -15.681 27.798 0.58 15.28 255 ARG A N 1
ATOM 1883 N N B ARG A 1 255 ? -26.821 -15.678 27.796 0.42 15.68 255 ARG A N 1
ATOM 1884 C CA A ARG A 1 255 ? -26.502 -16.248 29.081 0.58 16.78 255 ARG A CA 1
ATOM 1885 C CA B ARG A 1 255 ? -26.495 -16.253 29.079 0.42 16.69 255 ARG A CA 1
ATOM 1886 C C A ARG A 1 255 ? -25.080 -16.842 29.151 0.58 15.24 255 ARG A C 1
ATOM 1887 C C B ARG A 1 255 ? -25.002 -16.598 29.220 0.42 13.25 255 ARG A C 1
ATOM 1888 O O A ARG A 1 255 ? -24.743 -17.483 30.138 0.58 18.56 255 ARG A O 1
ATOM 1889 O O B ARG A 1 255 ? -24.533 -16.806 30.327 0.42 14.38 255 ARG A O 1
ATOM 1904 N N . THR A 1 256 ? -24.271 -16.668 28.104 1.00 14.94 256 THR A N 1
ATOM 1905 C CA . THR A 1 256 ? -22.937 -17.251 28.113 1.00 14.32 256 THR A CA 1
ATOM 1906 C C . THR A 1 256 ? -21.836 -16.165 28.088 1.00 13.59 256 THR A C 1
ATOM 1907 O O . THR A 1 256 ? -22.028 -15.118 27.521 1.00 13.69 256 THR A O 1
ATOM 1911 N N . PRO A 1 257 ? -20.699 -16.418 28.734 1.00 12.76 257 PRO A N 1
ATOM 1912 C CA . PRO A 1 257 ? -19.632 -15.426 28.808 1.00 12.80 257 PRO A CA 1
ATOM 1913 C C . PRO A 1 257 ? -18.744 -15.492 27.503 1.00 11.27 257 PRO A C 1
ATOM 1914 O O . PRO A 1 257 ? -17.605 -15.969 27.491 1.00 12.47 257 PRO A O 1
ATOM 1918 N N . ILE A 1 258 ? -19.338 -15.065 26.401 1.00 10.53 258 ILE A N 1
ATOM 1919 C CA . ILE A 1 258 ? -18.714 -15.078 25.091 1.00 11.27 258 ILE A CA 1
ATOM 1920 C C . ILE A 1 258 ? -18.915 -13.696 24.504 1.00 9.84 258 ILE A C 1
ATOM 1921 O O . ILE A 1 258 ? -19.947 -13.056 24.655 1.00 13.65 258 ILE A O 1
ATOM 1926 N N . ALA A 1 259 ? -17.899 -13.240 23.811 1.00 9.00 259 ALA A N 1
ATOM 1927 C CA . ALA A 1 259 ? -17.923 -11.936 23.126 1.00 10.33 259 ALA A CA 1
ATOM 1928 C C . ALA A 1 259 ? -17.295 -12.103 21.757 1.00 10.73 259 ALA A C 1
ATOM 1929 O O . ALA A 1 259 ? -16.446 -13.000 21.584 1.00 11.26 259 ALA A O 1
ATOM 1931 N N . GLY A 1 260 ? -17.705 -11.269 20.800 1.00 13.24 260 GLY A N 1
ATOM 1932 C CA . GLY A 1 260 ? -17.094 -11.403 19.509 1.00 13.84 260 GLY A CA 1
ATOM 1933 C C . GLY A 1 260 ? -17.379 -10.201 18.676 1.00 13.60 260 GLY A C 1
ATOM 1934 O O . GLY A 1 260 ? -18.488 -9.646 18.792 1.00 16.58 260 GLY A O 1
ATOM 1935 N N . TYR A 1 261 ? -16.413 -9.785 17.879 1.00 11.89 261 TYR A N 1
ATOM 1936 C CA . TYR A 1 261 ? -16.594 -8.556 17.054 1.00 11.82 261 TYR A CA 1
ATOM 1937 C C . TYR A 1 261 ? -15.782 -8.707 15.771 1.00 12.10 261 TYR A C 1
ATOM 1938 O O . TYR A 1 261 ? -14.562 -8.904 15.753 1.00 13.63 261 TYR A O 1
ATOM 1947 N N . ALA A 1 262 ? -16.532 -8.544 14.702 1.00 11.39 262 ALA A N 1
ATOM 1948 C CA . ALA A 1 262 ? -16.013 -8.519 13.307 1.00 12.36 262 ALA A CA 1
ATOM 1949 C C . ALA A 1 262 ? -16.214 -7.128 12.751 1.00 10.67 262 ALA A C 1
ATOM 1950 O O . ALA A 1 262 ? -17.279 -6.499 12.950 1.00 13.56 262 ALA A O 1
ATOM 1952 N N . SER A 1 263 ? -15.210 -6.664 12.014 1.00 12.74 263 SER A N 1
ATOM 1953 C CA . SER A 1 263 ? -15.324 -5.444 11.291 1.00 14.22 263 SER A CA 1
ATOM 1954 C C . SER A 1 263 ? -14.383 -5.440 10.078 1.00 13.85 263 SER A C 1
ATOM 1955 O O . SER A 1 263 ? -13.566 -6.330 9.953 1.00 14.11 263 SER A O 1
ATOM 1958 N N . LYS A 1 264 ? -14.574 -4.441 9.182 1.00 15.40 264 LYS A N 1
ATOM 1959 C CA . LYS A 1 264 ? -13.791 -4.297 7.977 1.00 15.11 264 LYS A CA 1
ATOM 1960 C C . LYS A 1 264 ? -12.685 -3.276 8.266 1.00 17.78 264 LYS A C 1
ATOM 1961 O O . LYS A 1 264 ? -12.949 -2.164 8.730 1.00 20.84 264 LYS A O 1
ATOM 1967 N N . ASP A 1 265 ? -11.454 -3.685 7.968 1.00 17.32 265 ASP A N 1
ATOM 1968 C CA . ASP A 1 265 ? -10.302 -2.781 8.158 1.00 19.96 265 ASP A CA 1
ATOM 1969 C C . ASP A 1 265 ? -10.091 -1.920 6.920 1.00 23.42 265 ASP A C 1
ATOM 1970 O O . ASP A 1 265 ? -10.830 -2.027 5.906 1.00 25.10 265 ASP A O 1
ATOM 1975 N N . GLU A 1 266 ? -9.131 -1.032 7.052 1.00 23.80 266 GLU A N 1
ATOM 1976 C CA . GLU A 1 266 ? -8.759 -0.083 6.017 1.00 30.15 266 GLU A CA 1
ATOM 1977 C C . GLU A 1 266 ? -8.266 -0.748 4.672 1.00 33.29 266 GLU A C 1
ATOM 1978 O O . GLU A 1 266 ? -8.275 -0.109 3.630 1.00 40.90 266 GLU A O 1
ATOM 1984 N N . GLU A 1 267 ? -7.875 -2.023 4.679 1.00 30.63 267 GLU A N 1
ATOM 1985 C CA . GLU A 1 267 ? -7.534 -2.741 3.422 1.00 32.73 267 GLU A CA 1
ATOM 1986 C C . GLU A 1 267 ? -8.702 -3.550 2.845 1.00 35.33 267 GLU A C 1
ATOM 1987 O O . GLU A 1 267 ? -8.551 -4.223 1.816 1.00 37.48 267 GLU A O 1
ATOM 1993 N N . GLY A 1 268 ? -9.829 -3.541 3.547 1.00 23.38 268 GLY A N 1
ATOM 1994 C CA . GLY A 1 268 ? -11.007 -4.213 3.084 1.00 25.31 268 GLY A CA 1
ATOM 1995 C C . GLY A 1 268 ? -11.092 -5.650 3.553 1.00 24.40 268 GLY A C 1
ATOM 1996 O O . GLY A 1 268 ? -11.950 -6.399 3.099 1.00 26.06 268 GLY A O 1
ATOM 1997 N N . ASN A 1 269 ? -10.220 -6.058 4.472 1.00 21.17 269 ASN A N 1
ATOM 1998 C CA . ASN A 1 269 ? -10.399 -7.395 5.055 1.00 22.90 269 ASN A CA 1
ATOM 1999 C C . ASN A 1 269 ? -11.259 -7.382 6.303 1.00 17.15 269 ASN A C 1
ATOM 2000 O O . ASN A 1 269 ? -11.540 -6.351 6.870 1.00 17.87 269 ASN A O 1
ATOM 2005 N N . CYS A 1 270 ? -11.751 -8.559 6.605 1.00 15.93 270 CYS A N 1
ATOM 2006 C CA . CYS A 1 270 ? -12.442 -8.832 7.838 1.00 14.01 270 CYS A CA 1
ATOM 2007 C C . CYS A 1 270 ? -11.426 -9.131 8.985 1.00 14.75 270 CYS A C 1
ATOM 2008 O O . CYS A 1 270 ? -10.611 -10.077 8.863 1.00 17.47 270 CYS A O 1
ATOM 2011 N N . ILE A 1 271 ? -11.539 -8.375 10.076 1.00 14.92 271 ILE A N 1
ATOM 2012 C CA . ILE A 1 271 ? -10.736 -8.620 11.300 1.00 14.99 271 ILE A CA 1
ATOM 2013 C C . ILE A 1 271 ? -11.762 -9.066 12.351 1.00 14.18 271 ILE A C 1
ATOM 2014 O O . ILE A 1 271 ? -12.745 -8.335 12.609 1.00 14.06 271 ILE A O 1
ATOM 2019 N N . PHE A 1 272 ? -11.572 -10.260 12.892 1.00 13.42 272 PHE A N 1
ATOM 2020 C CA . PHE A 1 272 ? -12.489 -10.814 13.885 1.00 13.57 272 PHE A CA 1
ATOM 2021 C C . PHE A 1 272 ? -11.694 -11.037 15.198 1.00 13.29 272 PHE A C 1
ATOM 2022 O O . PHE A 1 272 ? -10.549 -11.565 15.166 1.00 14.43 272 PHE A O 1
ATOM 2030 N N . ARG A 1 273 ? -12.291 -10.648 16.321 1.00 13.78 273 ARG A N 1
ATOM 2031 C CA . ARG A 1 273 ? -11.712 -10.999 17.619 1.00 12.48 273 ARG A CA 1
ATOM 2032 C C . ARG A 1 273 ? -12.854 -11.613 18.448 1.00 11.81 273 ARG A C 1
ATOM 2033 O O . ARG A 1 273 ? -13.947 -11.048 18.545 1.00 13.80 273 ARG A O 1
ATOM 2041 N N . GLY A 1 274 ? -12.570 -12.748 19.095 1.00 14.26 274 GLY A N 1
ATOM 2042 C CA . GLY A 1 274 ? -13.602 -13.427 19.894 1.00 12.90 274 GLY A CA 1
ATOM 2043 C C . GLY A 1 274 ? -12.998 -13.801 21.222 1.00 12.35 274 GLY A C 1
ATOM 2044 O O . GLY A 1 274 ? -11.772 -14.004 21.356 1.00 16.06 274 GLY A O 1
ATOM 2045 N N . LEU A 1 275 ? -13.845 -14.006 22.239 1.00 11.29 275 LEU A N 1
ATOM 2046 C CA . LEU A 1 275 ? -13.359 -14.520 23.484 1.00 11.80 275 LEU A CA 1
ATOM 2047 C C . LEU A 1 275 ? -14.381 -15.343 24.212 1.00 11.15 275 LEU A C 1
ATOM 2048 O O . LEU A 1 275 ? -15.589 -15.165 24.023 1.00 12.06 275 LEU A O 1
ATOM 2053 N N . VAL A 1 276 ? -13.883 -16.199 25.070 1.00 12.55 276 VAL A N 1
ATOM 2054 C CA . VAL A 1 276 ? -14.687 -16.928 26.028 1.00 13.19 276 VAL A CA 1
ATOM 2055 C C . VAL A 1 276 ? -14.011 -16.800 27.378 1.00 11.24 276 VAL A C 1
ATOM 2056 O O . VAL A 1 276 ? -12.803 -16.796 27.477 1.00 13.46 276 VAL A O 1
ATOM 2060 N N . ALA A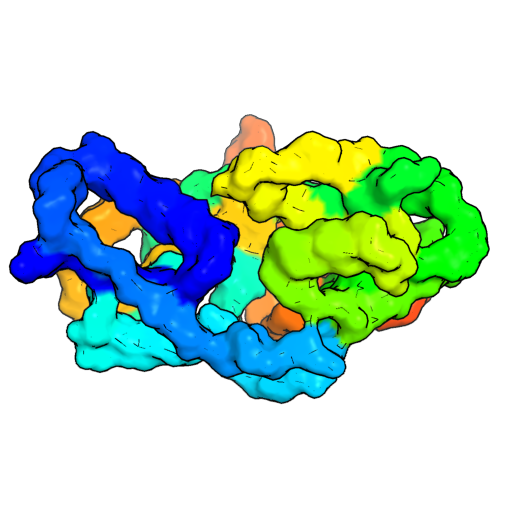 1 277 ? -14.800 -16.664 28.402 1.00 13.18 277 ALA A N 1
ATOM 2061 C CA . ALA A 1 277 ? -14.206 -16.424 29.729 1.00 13.20 277 ALA A CA 1
ATOM 2062 C C . ALA A 1 277 ? -14.918 -17.233 30.784 1.00 13.89 277 ALA A C 1
ATOM 2063 O O . ALA A 1 277 ? -16.064 -17.596 30.644 1.00 14.63 277 ALA A O 1
ATOM 2065 N N . SER A 1 278 ? -14.255 -17.518 31.909 1.00 16.07 278 SER A N 1
ATOM 2066 C CA . SER A 1 278 ? -14.930 -18.108 33.056 1.00 15.70 278 SER A CA 1
ATOM 2067 C C . SER A 1 278 ? -15.807 -16.987 33.692 1.00 15.68 278 SER A C 1
ATOM 2068 O O . SER A 1 278 ? -15.448 -15.823 33.668 1.00 16.64 278 SER A O 1
ATOM 2071 N N . PRO A 1 279 ? -16.933 -17.328 34.264 1.00 18.87 279 PRO A N 1
ATOM 2072 C CA . PRO A 1 279 ? -17.818 -16.298 34.845 1.00 23.22 279 PRO A CA 1
ATOM 2073 C C . PRO A 1 279 ? -17.145 -15.484 35.972 1.00 20.60 279 PRO A C 1
ATOM 2074 O O . PRO A 1 279 ? -17.478 -14.302 36.164 1.00 22.73 279 PRO A O 1
ATOM 2078 N N . ASP A 1 280 ? -16.162 -16.079 36.683 1.00 18.19 280 ASP A N 1
ATOM 2079 C CA . ASP A 1 280 ? -15.496 -15.359 37.734 1.00 18.74 280 ASP A CA 1
ATOM 2080 C C . ASP A 1 280 ? -14.349 -14.470 37.209 1.00 19.07 280 ASP A C 1
ATOM 2081 O O . ASP A 1 280 ? -13.645 -13.829 37.992 1.00 22.19 280 ASP A O 1
ATOM 2086 N N . GLY A 1 281 ? -14.125 -14.491 35.901 1.00 17.28 281 GLY A N 1
ATOM 2087 C CA . GLY A 1 281 ? -13.109 -13.606 35.299 1.00 18.00 281 GLY A CA 1
ATOM 2088 C C . GLY A 1 281 ? -11.688 -14.123 35.415 1.00 16.18 281 GLY A C 1
ATOM 2089 O O . GLY A 1 281 ? -10.796 -13.450 34.891 1.00 19.01 281 GLY A O 1
ATOM 2090 N N . THR A 1 282 ? -11.436 -15.261 36.077 1.00 14.80 282 THR A N 1
ATOM 2091 C CA . THR A 1 282 ? -10.058 -15.690 36.282 1.00 15.89 282 THR A CA 1
ATOM 2092 C C . THR A 1 282 ? -9.383 -16.282 35.061 1.00 16.46 282 THR A C 1
ATOM 2093 O O . THR A 1 282 ? -8.174 -16.369 35.013 1.00 21.15 282 THR A O 1
ATOM 2097 N N . LYS A 1 283 ? -10.151 -16.713 34.069 1.00 14.70 283 LYS A N 1
ATOM 2098 C CA . LYS A 1 283 ? -9.601 -17.286 32.843 1.00 13.68 283 LYS A CA 1
ATOM 2099 C C . LYS A 1 283 ? -10.316 -16.674 31.633 1.00 14.62 283 LYS A C 1
ATOM 2100 O O . LYS A 1 283 ? -11.513 -16.587 31.600 1.00 15.76 283 LYS A O 1
ATOM 2106 N N . VAL A 1 284 ? -9.536 -16.250 30.629 1.00 14.55 284 VAL A N 1
ATOM 2107 C CA . VAL A 1 284 ? -10.092 -15.706 29.411 1.00 13.68 284 VAL A CA 1
ATOM 2108 C C . VAL A 1 284 ? -9.273 -16.268 28.269 1.00 14.55 284 VAL A C 1
ATOM 2109 O O . VAL A 1 284 ? -8.078 -16.214 28.268 1.00 22.49 284 VAL A O 1
ATOM 2113 N N . LEU A 1 285 ? -9.958 -16.760 27.235 1.00 13.32 285 LEU A N 1
ATOM 2114 C CA . LEU A 1 285 ? -9.313 -17.203 26.007 1.00 15.27 285 LEU A CA 1
ATOM 2115 C C . LEU A 1 285 ? -9.806 -16.340 24.862 1.00 15.78 285 LEU A C 1
ATOM 2116 O O . LEU A 1 285 ? -10.994 -16.226 24.674 1.00 15.85 285 LEU A O 1
ATOM 2121 N N . GLU A 1 286 ? -8.873 -15.694 24.152 1.00 16.59 286 GLU A N 1
ATOM 2122 C CA . GLU A 1 286 ? -9.170 -14.871 23.045 1.00 16.66 286 GLU A CA 1
ATOM 2123 C C . GLU A 1 286 ? -8.642 -15.478 21.738 1.00 14.98 286 GLU A C 1
ATOM 2124 O O . GLU A 1 286 ? -7.576 -16.108 21.710 1.00 16.88 286 GLU A O 1
ATOM 2130 N N . THR A 1 287 ? -9.377 -15.249 20.644 1.00 15.21 287 THR A N 1
ATOM 2131 C CA . THR A 1 287 ? -8.913 -15.715 19.353 1.00 16.76 287 THR A CA 1
ATOM 2132 C C . THR A 1 287 ? -9.001 -14.523 18.407 1.00 18.01 287 THR A C 1
ATOM 2133 O O . THR A 1 287 ? -9.843 -13.640 18.586 1.00 18.91 287 THR A O 1
ATOM 2137 N N . SER A 1 288 ? -8.172 -14.490 17.371 1.00 17.09 288 SER A N 1
ATOM 2138 C CA . SER A 1 288 ? -8.348 -13.474 16.403 1.00 17.55 288 SER A CA 1
ATOM 2139 C C . SER A 1 288 ? -8.031 -14.068 15.039 1.00 17.62 288 SER A C 1
ATOM 2140 O O . SER A 1 288 ? -7.164 -14.939 14.898 1.00 22.58 288 SER A O 1
ATOM 2143 N N . ARG A 1 289 ? -8.760 -13.597 14.055 1.00 16.04 289 ARG A N 1
ATOM 2144 C CA . ARG A 1 289 ? -8.616 -14.109 12.682 1.00 18.14 289 ARG A CA 1
ATOM 2145 C C . ARG A 1 289 ? -8.730 -12.931 11.703 1.00 15.49 289 ARG A C 1
ATOM 2146 O O . ARG A 1 289 ? -9.351 -11.925 12.018 1.00 16.91 289 ARG A O 1
ATOM 2154 N N . LYS A 1 290 ? -8.089 -13.050 10.539 1.00 16.77 290 LYS A N 1
ATOM 2155 C CA . LYS A 1 290 ? -8.237 -12.045 9.501 1.00 16.80 290 LYS A CA 1
ATOM 2156 C C . LYS A 1 290 ? -8.411 -12.758 8.160 1.00 17.30 290 LYS A C 1
ATOM 2157 O O . LYS A 1 290 ? -7.777 -13.774 7.913 1.00 20.37 290 LYS A O 1
ATOM 2163 N N . GLY A 1 291 ? -9.252 -12.206 7.317 1.00 16.11 291 GLY A N 1
ATOM 2164 C CA . GLY A 1 291 ? -9.498 -12.859 6.059 1.00 16.51 291 GLY A CA 1
ATOM 2165 C C . GLY A 1 291 ? -10.380 -11.983 5.159 1.00 14.69 291 GLY A C 1
ATOM 2166 O O . GLY A 1 291 ? -10.686 -10.871 5.483 1.00 16.14 291 GLY A O 1
ATOM 2167 N N . PRO A 1 292 ? -10.719 -12.450 3.945 1.00 18.04 292 PRO A N 1
ATOM 2168 C CA . PRO A 1 292 ? -11.484 -11.615 3.040 1.00 17.88 292 PRO A CA 1
ATOM 2169 C C . PRO A 1 292 ? -12.859 -11.249 3.580 1.00 15.67 292 PRO A C 1
ATOM 2170 O O . PRO A 1 292 ? -13.498 -12.074 4.272 1.00 16.31 292 PRO A O 1
ATOM 2174 N N . TYR A 1 293 ? -13.358 -10.092 3.179 1.00 16.58 293 TYR A N 1
ATOM 2175 C CA . TYR A 1 293 ? -14.629 -9.625 3.664 1.00 15.39 293 TYR A CA 1
ATOM 2176 C C . TYR A 1 293 ? -15.740 -10.141 2.725 1.00 16.41 293 TYR A C 1
ATOM 2177 O O . TYR A 1 293 ? -16.315 -9.400 1.916 1.00 18.72 293 TYR A O 1
ATOM 2186 N N . VAL A 1 294 ? -15.928 -11.452 2.754 1.00 15.83 294 VAL A N 1
ATOM 2187 C CA . VAL A 1 294 ? -16.811 -12.183 1.825 1.00 15.31 294 VAL A CA 1
ATOM 2188 C C . VAL A 1 294 ? -17.563 -13.234 2.708 1.00 16.11 294 VAL A C 1
ATOM 2189 O O . VAL A 1 294 ? -16.975 -13.911 3.526 1.00 17.73 294 VAL A O 1
ATOM 2193 N N . TYR A 1 295 ? -18.842 -13.316 2.543 1.00 16.14 295 TYR A N 1
ATOM 2194 C CA . TYR A 1 295 ? -19.761 -14.109 3.361 1.00 16.31 295 TYR A CA 1
ATOM 2195 C C . TYR A 1 295 ? -19.250 -15.492 3.646 1.00 17.48 295 TYR A C 1
ATOM 2196 O O . TYR A 1 295 ? -19.082 -15.824 4.830 1.00 18.23 295 TYR A O 1
ATOM 2205 N N . GLU A 1 296 ? -19.027 -16.324 2.591 1.00 18.20 296 GLU A N 1
ATOM 2206 C CA . GLU A 1 296 ? -18.637 -17.670 2.952 1.00 21.01 296 GLU A CA 1
ATOM 2207 C C . GLU A 1 296 ? -17.287 -17.726 3.732 1.00 19.34 296 GLU A C 1
ATOM 2208 O O . GLU A 1 296 ? -17.191 -18.513 4.697 1.00 20.98 296 GLU A O 1
ATOM 2214 N N . ASP A 1 297 ? -16.330 -16.835 3.411 1.00 18.48 297 ASP A N 1
ATOM 2215 C CA . ASP A 1 297 ? -15.045 -16.836 4.128 1.00 19.12 297 ASP A CA 1
ATOM 2216 C C . ASP A 1 297 ? -15.232 -16.393 5.572 1.00 17.45 297 ASP A C 1
ATOM 2217 O O . ASP A 1 297 ? -14.671 -16.999 6.476 1.00 18.96 297 ASP A O 1
ATOM 2222 N N . MET A 1 298 ? -16.102 -15.404 5.771 1.00 15.95 298 MET A N 1
ATOM 2223 C CA . MET A 1 298 ? -16.340 -14.825 7.110 1.00 15.24 298 MET A CA 1
ATOM 2224 C C . MET A 1 298 ? -17.088 -15.831 7.970 1.00 16.47 298 MET A C 1
ATOM 2225 O O . MET A 1 298 ? -16.759 -15.980 9.162 1.00 17.52 298 MET A O 1
ATOM 2230 N N . VAL A 1 299 ? -18.103 -16.496 7.420 1.00 15.95 299 VAL A N 1
ATOM 2231 C CA . VAL A 1 299 ? -18.824 -17.506 8.211 1.00 15.84 299 VAL A CA 1
ATOM 2232 C C . VAL A 1 299 ? -17.864 -18.658 8.620 1.00 16.63 299 VAL A C 1
ATOM 2233 O O . VAL A 1 299 ? -17.804 -19.141 9.819 1.00 17.85 299 VAL A O 1
ATOM 2237 N N . LYS A 1 300 ? -17.043 -19.103 7.660 1.00 18.85 300 LYS A N 1
ATOM 2238 C CA . LYS A 1 300 ? -16.034 -20.152 7.948 1.00 22.92 300 LYS A CA 1
ATOM 2239 C C . LYS A 1 300 ? -15.004 -19.658 8.996 1.00 21.14 300 LYS A C 1
ATOM 2240 O O . LYS A 1 300 ? -14.581 -20.389 9.898 1.00 19.51 300 LYS A O 1
ATOM 2246 N N . MET A 1 301 ? -14.634 -18.391 8.898 1.00 18.64 301 MET A N 1
ATOM 2247 C CA . MET A 1 301 ? -13.688 -17.787 9.899 1.00 17.14 301 MET A CA 1
ATOM 2248 C C . MET A 1 301 ? -14.276 -17.791 11.302 1.00 18.72 301 MET A C 1
ATOM 2249 O O . MET A 1 301 ? -13.581 -18.204 12.260 1.00 18.39 301 MET A O 1
ATOM 2254 N N . GLY A 1 302 ? -15.548 -17.398 11.418 1.00 18.43 302 GLY A N 1
ATOM 2255 C CA . GLY A 1 302 ? -16.169 -17.370 12.757 1.00 18.24 302 GLY A CA 1
ATOM 2256 C C . GLY A 1 302 ? -16.283 -18.789 13.257 1.00 16.00 302 GLY A C 1
ATOM 2257 O O . GLY A 1 302 ? -16.090 -19.043 14.468 1.00 17.17 302 GLY A O 1
ATOM 2258 N N . LYS A 1 303 ? -16.649 -19.717 12.376 1.00 18.88 303 LYS A N 1
ATOM 2259 C CA . LYS A 1 303 ? -16.760 -21.123 12.795 1.00 19.31 303 LYS A CA 1
ATOM 2260 C C . LYS A 1 303 ? -15.419 -21.690 13.234 1.00 20.02 303 LYS A C 1
ATOM 2261 O O . LYS A 1 303 ? -15.337 -22.388 14.281 1.00 21.80 303 LYS A O 1
ATOM 2267 N N . ASP A 1 304 ? -14.362 -21.367 12.488 1.00 17.20 304 ASP A N 1
ATOM 2268 C CA . ASP A 1 304 ? -13.025 -21.903 12.822 1.00 22.62 304 ASP A CA 1
ATOM 2269 C C . ASP A 1 304 ? -12.461 -21.360 14.163 1.00 21.11 304 ASP A C 1
ATOM 2270 O O . ASP A 1 304 ? -11.918 -22.095 14.994 1.00 23.40 304 ASP A O 1
ATOM 2275 N N . ALA A 1 305 ? -12.652 -20.056 14.338 1.00 18.09 305 ALA A N 1
ATOM 2276 C CA . ALA A 1 305 ? -12.354 -19.368 15.570 1.00 21.29 305 ALA A CA 1
ATOM 2277 C C . ALA A 1 305 ? -13.069 -20.047 16.752 1.00 20.84 305 ALA A C 1
ATOM 2278 O O . ALA A 1 305 ? -12.485 -20.252 17.805 1.00 24.03 305 ALA A O 1
ATOM 2280 N N . GLY A 1 306 ? -14.339 -20.377 16.545 1.00 21.05 306 GLY A N 1
ATOM 2281 C CA . GLY A 1 306 ? -15.133 -21.002 17.589 1.00 20.95 306 GLY A CA 1
ATOM 2282 C C . GLY A 1 306 ? -14.634 -22.393 17.889 1.00 24.68 306 GLY A C 1
ATOM 2283 O O . GLY A 1 306 ? -14.625 -22.791 19.048 1.00 32.67 306 GLY A O 1
ATOM 2284 N N . GLN A 1 307 ? -14.238 -23.140 16.848 1.00 22.10 307 GLN A N 1
ATOM 2285 C CA . GLN A 1 307 ? -13.729 -24.487 17.060 1.00 26.43 307 GLN A CA 1
ATOM 2286 C C . GLN A 1 307 ? -12.384 -24.441 17.766 1.00 27.90 307 GLN A C 1
ATOM 2287 O O . GLN A 1 307 ? -12.024 -25.342 18.570 1.00 34.79 307 GLN A O 1
ATOM 2293 N N A GLU A 1 308 ? -11.617 -23.392 17.487 0.34 29.03 308 GLU A N 1
ATOM 2294 N N B GLU A 1 308 ? -11.607 -23.401 17.503 0.65 28.96 308 GLU A N 1
ATOM 2295 C CA A GLU A 1 308 ? -10.376 -23.159 18.204 0.34 31.50 308 GLU A CA 1
ATOM 2296 C CA B GLU A 1 308 ? -10.366 -23.275 18.222 0.65 32.02 308 GLU A CA 1
ATOM 2297 C C A GLU A 1 308 ? -10.604 -22.891 19.695 0.34 32.53 308 GLU A C 1
ATOM 2298 C C B GLU A 1 308 ? -10.518 -22.791 19.689 0.65 35.49 308 GLU A C 1
ATOM 2299 O O A GLU A 1 308 ? -9.904 -23.449 20.533 0.34 33.03 308 GLU A O 1
ATOM 2300 O O B GLU A 1 308 ? -9.649 -23.088 20.501 0.65 45.77 308 GLU A O 1
ATOM 2311 N N . LEU A 1 309 ? -11.598 -22.065 20.025 1.00 32.28 309 LEU A N 1
ATOM 2312 C CA . LEU A 1 309 ? -11.940 -21.795 21.456 1.00 29.69 309 LEU A CA 1
ATOM 2313 C C . LEU A 1 309 ? -12.462 -23.064 22.099 1.00 35.67 309 LEU A C 1
ATOM 2314 O O . LEU A 1 309 ? -12.248 -23.276 23.283 1.00 41.37 309 LEU A O 1
ATOM 2319 N N . LEU A 1 310 ? -13.066 -23.949 21.328 1.00 38.79 310 LEU A N 1
ATOM 2320 C CA . LEU A 1 310 ? -13.495 -25.253 21.865 1.00 39.92 310 LEU A CA 1
ATOM 2321 C C . LEU A 1 310 ? -12.333 -26.223 22.120 1.00 47.00 310 LEU A C 1
ATOM 2322 O O . LEU A 1 310 ? -12.155 -26.691 23.241 1.00 65.09 310 LEU A O 1
ATOM 2327 N N . SER A 1 311 ? -11.543 -26.525 21.089 1.00 49.52 311 SER A N 1
ATOM 2328 C CA . SER A 1 311 ? -10.427 -27.459 21.269 1.00 61.30 311 SER A CA 1
ATOM 2329 C C . SER A 1 311 ? -9.186 -26.790 21.864 1.00 75.86 311 SER A C 1
ATOM 2330 O O . SER A 1 311 ? -9.254 -26.144 22.914 1.00 68.99 311 SER A O 1
#

B-factor: mean 22.93, std 12.84, range [7.76, 88.75]

GO terms:
  GO:0004418 hydroxymethylbilane synthase activity (F, IDA)
  GO:0015995 chlorophyll biosynthetic process (P, TAS)
  GO:0048046 apoplast (C, HDA)
  GO:0005886 plasma membrane (C, HDA)
  GO:0009507 chloroplast (C, HDA)
  GO:0009570 chloroplast stroma (C, HDA)
  GO:0009941 chloroplast envelope (C, HDA)
  GO:0004418 hydroxymethylbilane synthase activity (F, IMP)
  GO:1900865 chloroplast RNA modification (P, IMP)
  GO:0005515 protein binding (F, IPI)
  GO:0009507 chloroplast (C, IDA)
  GO:0006779 porphyrin-containing compound biosynthetic process (P, TAS)

InterPro domains:
  IPR000860 Porphobilinogen deaminase [MF_00260] (74-374)
  IPR000860 Porphobilinogen deaminase [PR00151] (118-138)
  IPR000860 Porphobilinogen deaminase [PR00151] (149-168)
  IPR000860 Porphobilinogen deaminase [PR00151] (197-214)
  IPR000860 Porphobilin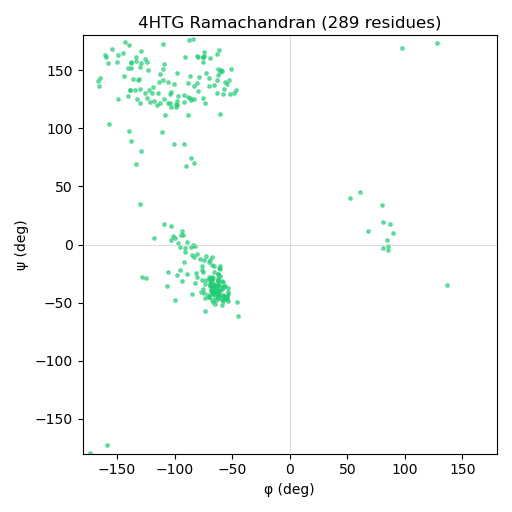ogen deaminase [PR00151] (217-234)
  IPR000860 Porphobilinogen deaminase [PR00151] (304-321)
  IPR000860 Porphobilinogen deaminase [PTHR11557] (72-380)
  IPR000860 Porphobilinogen deaminase [TIGR00212] (75-374)
  IPR022417 Porphobilinogen deaminase, N-terminal [PF01379] (75-287)
  IPR022418 Porphobilinogen deaminase, C-terminal [PF03900] (301-372)
  IPR022419 Porphobilinogen deaminase, dipyrromethane cofactor binding site [PS00533] (305-321)
  IPR036803 Porphobilinogen deaminase, C-terminal domain superfamily [G3DSA:3.30.160.40] (295-381)
  IPR036803 Porphobilinogen deaminase, C-terminal domain superfamily [SSF54782] (294-380)

Solvent-accessible surface area: 13504 Å² total; per-residue (Å²): 184,29,57,0,75,0,0,0,43,34,8,61,39,4,45,27,10,0,103,57,0,40,72,52,0,36,177,117,38,95,86,1,77,122,133,46,8,22,81,36,40,101,20,135,4,67,1,33,154,58,75,93,64,20,23,30,93,8,61,34,151,9,25,40,2,89,58,0,10,89,9,1,35,108,30,93,0,10,1,0,4,12,29,6,61,41,12,34,40,177,58,20,119,148,13,57,21,42,0,0,0,51,48,48,39,10,80,1,0,0,3,13,110,119,12,48,48,13,72,101,12,91,84,35,2,45,0,0,1,2,21,18,9,14,42,0,14,1,27,100,99,37,106,58,10,112,23,74,38,69,4,13,17,60,21,82,57,32,10,72,71,5,111,55,59,145,10,86,0,0,0,10,18,11,3,7,0,89,42,32,102,51,63,180,41,35,40,29,69,7,43,55,137,68,2,2,0,16,10,1,2,7,1,0,0,0,8,0,40,78,120,21,112,124,7,34,92,20,1,77,32,2,44,68,75,81,6,55,18,4,4,20,0,0,27,8,0,21,98,26,28,128,9,46,53,65,34,21,18,0,0,45,1,38,90,35,181,151,24,36,0,64,0,65,0,5,44,6,23,66,80,1,92,142,45,89,90,13,70,73,132,12,70,25,82,99,125,59,1,28,117,18,0,95,70,0,0,96,98,16,110,128

Organism: Arabidopsis thaliana (NCBI:txid3702)

Secondary structure (DSSP, 8-state):
--SEEEEE--SHHHHHHHHHHHHHHHHH-GGGSSBTTEEEEE---GGGT--SS-GGG--SS-TTTHHHHHHHHTTS-SEEEEEGGGS-SSPPTTEEEEEEPPP---PEEEEESS-SSGGGSPTTPEEE---HHHHHHHHHH-TTSEEE----S-HHHHHHHHHTTSSSEEEEEHHHHHHHT-GGG-SEEPPTTT-PPPTTTT-EEEEEETT-HHHHHHHHTT--HHHHHHHHHHHHHHHHTT--TTSSEEEEEEE-TTSEEEEEEEEE-TTSS-EEEEEEEEES-HHHHHHHHHHHHHHHH-

Radius of gyration: 19.1 Å; Cα contacts (8 Å, |Δi|>4): 689; chains: 1; bounding box: 48×40×49 Å